Protein AF-A0AAE9ICU6-F1 (afdb_monomer)

pLDDT: mean 88.45, std 10.62, range [52.5, 98.38]

Sequence (222 aa):
MNLPEHGSEDVSSILAVKLEYEPVKTINGIHQVEPDANIYWLIDVEFSGFTLSDEDILQLLKGYIVYGHVHDLQMWTSVGRRPAGECHFDKICICMDIFDNVEMQVRLDEAKVADFMNTLPARFQEKGTVHVLPREDAARARAKAEKLKAFTDQEGEREHAVMLRLEADQGQSYCGADIWDVMLSLGMEWGDMDIFHAHHHGQGGYDELFSVHTGTEPGFFG

Organism: Paenibacillus polymyxa (NCBI:txid1406)

Secondary structure (DSSP, 8-state):
-PPPSS-SS--GGGS-----PPPPPEETTEE-----TTTEEEEEEEESS--EEHHHHHHHTTTSEEEEEETTTTEEEESS-SSS---EEEEEEEEEESEETTTTEE---HHHHHHHHHHHHHHTTTT--EEEEESS-HHHHHHHHHHHHHHHHHHHTT--------PPSTT----HHHHHHHHHHTT-EE-GGGSEEEEEEETTEEEEEEEE--SSTT-S--

Solvent-accessible surface area (backbone atoms only — not comparable to full-atom values): 13319 Å² total; per-residue (Å²): 132,87,77,78,94,61,29,91,50,89,50,31,74,80,66,62,72,82,78,87,64,81,80,68,55,65,58,86,74,39,54,55,39,74,80,62,69,80,66,28,43,46,34,35,38,40,43,66,88,52,66,43,42,46,66,59,48,50,66,74,44,64,94,56,54,42,31,27,32,28,57,92,74,76,43,36,19,63,53,80,74,66,98,54,70,95,54,46,23,37,31,37,35,40,50,38,61,21,49,35,85,85,80,67,37,68,55,65,52,67,69,60,52,52,51,47,60,72,53,47,52,69,78,35,60,93,81,43,57,61,50,77,45,61,81,60,55,68,69,57,44,48,51,41,20,52,50,52,38,53,48,49,59,56,44,65,78,57,70,67,79,83,78,83,82,89,76,62,60,94,95,56,75,80,58,68,69,59,51,53,32,51,43,34,13,42,57,32,44,78,49,78,86,46,24,35,34,36,61,41,92,58,93,88,54,86,45,77,74,52,75,52,64,48,93,52,89,95,29,50,69,131

Nearest PDB structures (foldseek):
  8i8b-assembly1_C  TM=3.805E-01  e=5.992E+00  Autographa californica multiple nucleopolyhedrovirus
  5v26-assembly1_A  TM=2.354E-01  e=9.711E+00  Cupriavidus metallidurans CH34

Mean predicted aligned error: 9.59 Å

InterPro domains:
  IPR007449 ZipA, C-terminal FtsZ-binding domain [PF04354] (162-221)
  IPR011919 Cell division protein ZipA [PTHR38685] (129-221)
  IPR036765 ZipA, C-terminal FtsZ-binding domain superfamily [G3DSA:3.30.1400.10] (157-222)
  IPR036765 ZipA, C-terminal FtsZ-binding domain superfamily [SSF64383] (159-221)

Foldseek 3Di:
DDFDPFFPAAPLVVLADDDDDDPFDADPQFTFDDDDVLFFFKKKKAFDPFWDKLVLCCVLPPPWFKWFQFPVPRGIGTRPPGDDDIGIGRMMITTHGQADPVVLAGPDDPVVVVVCQVCSQVSCVVPHGMDIDGPDDPVVSNVSSVVSSVVCVVCVVVPPPPDDDDDDPPPDDDDLSVVSSVLNSNVWDQDPPQWTFDWHPDDPDTDTPDTQWDPDPPTHRD

Structure (mmCIF, N/CA/C/O backbone):
data_AF-A0AAE9ICU6-F1
#
_entry.id   AF-A0AAE9ICU6-F1
#
loop_
_atom_site.group_PDB
_atom_site.id
_atom_site.type_symbol
_atom_site.label_atom_id
_atom_site.label_alt_id
_atom_site.label_comp_id
_atom_site.label_asym_id
_atom_site.label_entity_id
_atom_site.label_seq_id
_atom_site.pdbx_PDB_ins_code
_atom_site.Cartn_x
_atom_site.Cartn_y
_atom_site.Cartn_z
_atom_site.occupancy
_atom_site.B_iso_or_equiv
_atom_site.auth_seq_id
_atom_site.auth_comp_id
_atom_site.auth_asym_id
_atom_site.auth_atom_id
_atom_site.pdbx_PDB_model_num
ATOM 1 N N . MET A 1 1 ? -3.829 -5.849 45.786 1.00 56.31 1 MET A N 1
ATOM 2 C CA . MET A 1 1 ? -5.066 -6.554 45.393 1.00 56.31 1 MET A CA 1
ATOM 3 C C . MET A 1 1 ? -4.721 -7.259 44.093 1.00 56.31 1 MET A C 1
ATOM 5 O O . MET A 1 1 ? -4.065 -6.621 43.284 1.00 56.31 1 MET A O 1
ATOM 9 N N . ASN A 1 2 ? -5.008 -8.552 43.940 1.00 72.19 2 ASN A N 1
ATOM 10 C CA . ASN A 1 2 ? -4.705 -9.241 42.682 1.00 72.19 2 ASN A CA 1
ATOM 11 C C . ASN A 1 2 ? -5.844 -8.946 41.709 1.00 72.19 2 ASN A C 1
ATOM 13 O O . ASN A 1 2 ? -6.999 -9.198 42.055 1.00 72.19 2 ASN A O 1
ATOM 17 N N . LEU A 1 3 ? -5.519 -8.371 40.554 1.00 76.31 3 LEU A N 1
ATOM 18 C CA . LEU A 1 3 ? -6.481 -8.175 39.477 1.00 76.31 3 LEU A CA 1
ATOM 19 C C . LEU A 1 3 ? -6.785 -9.529 38.816 1.00 76.31 3 LEU A C 1
ATOM 21 O O . LEU A 1 3 ? -5.905 -10.396 38.794 1.00 76.31 3 LEU A O 1
ATOM 25 N N . PRO A 1 4 ? -8.018 -9.745 38.334 1.00 79.00 4 PRO A N 1
ATOM 26 C CA . PRO A 1 4 ? -8.358 -10.976 37.642 1.00 79.00 4 PRO 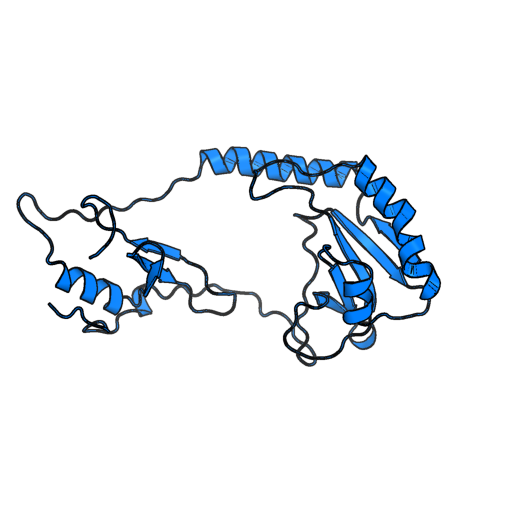A CA 1
ATOM 27 C C . PRO A 1 4 ? -7.632 -11.052 36.290 1.00 79.00 4 PRO A C 1
ATOM 29 O O . PRO A 1 4 ? -7.521 -10.059 35.575 1.00 79.00 4 PRO A O 1
ATOM 32 N N . GLU A 1 5 ? -7.129 -12.241 35.949 1.00 81.88 5 GLU A N 1
ATOM 33 C CA . GLU A 1 5 ? -6.487 -12.520 34.649 1.00 81.88 5 GLU A CA 1
ATOM 34 C C . GLU A 1 5 ? -7.515 -12.881 33.563 1.00 81.88 5 GLU A C 1
ATOM 36 O O . GLU A 1 5 ? -7.224 -12.804 32.372 1.00 81.88 5 GLU A O 1
ATOM 41 N N . HIS A 1 6 ? -8.731 -13.254 33.972 1.00 86.62 6 HIS A N 1
ATOM 42 C CA . HIS A 1 6 ? -9.851 -13.604 33.103 1.00 86.62 6 HIS A CA 1
ATOM 43 C C . HIS A 1 6 ? -11.148 -13.035 33.676 1.00 86.62 6 HIS A C 1
ATOM 45 O O . HIS A 1 6 ? -11.276 -12.922 34.896 1.00 86.62 6 HIS A O 1
ATOM 51 N N . GLY A 1 7 ? -12.101 -12.717 32.800 1.00 86.31 7 GLY A N 1
ATOM 52 C CA . GLY A 1 7 ? -13.447 -12.335 33.212 1.00 86.31 7 GLY A CA 1
ATOM 53 C C . GLY A 1 7 ? -14.160 -13.479 33.929 1.00 86.31 7 GLY A C 1
ATOM 54 O O . GLY A 1 7 ? -13.925 -14.658 33.645 1.00 86.31 7 GLY A O 1
ATOM 55 N N . SER A 1 8 ? -15.026 -13.134 34.873 1.00 91.81 8 SER A N 1
ATOM 56 C CA . SER A 1 8 ? -15.841 -14.090 35.620 1.00 91.81 8 SER A CA 1
ATOM 57 C C . SER A 1 8 ? -16.865 -14.818 34.740 1.00 91.81 8 SER A C 1
ATOM 59 O O . SER A 1 8 ? -17.261 -15.941 35.067 1.00 91.81 8 SER A O 1
ATOM 61 N N . GLU A 1 9 ? -17.239 -14.224 33.603 1.00 91.25 9 GLU A N 1
ATOM 62 C CA . GLU A 1 9 ? -18.129 -14.787 32.587 1.00 91.25 9 GLU A CA 1
ATOM 63 C C . GLU A 1 9 ? -17.549 -14.564 31.179 1.00 91.25 9 GLU A C 1
ATOM 65 O O . GLU A 1 9 ? -16.840 -13.595 30.940 1.00 91.25 9 GLU A O 1
ATOM 70 N N . ASP A 1 10 ? -17.862 -15.440 30.219 1.00 88.31 10 ASP A N 1
ATOM 71 C CA . ASP A 1 10 ? -17.529 -15.204 28.807 1.00 88.31 10 ASP A CA 1
ATOM 72 C C . ASP A 1 10 ? -18.763 -14.685 28.063 1.00 88.31 10 ASP A C 1
ATOM 74 O O . ASP A 1 10 ? -19.677 -15.440 27.716 1.00 88.31 10 ASP A O 1
ATOM 78 N N . VAL A 1 11 ? -18.783 -13.373 27.828 1.00 91.12 11 VAL A N 1
ATOM 79 C CA . VAL A 1 11 ? -19.794 -12.673 27.024 1.00 91.12 11 VAL A CA 1
ATOM 80 C C . VAL A 1 11 ? -19.168 -11.961 25.822 1.00 91.12 11 VAL A C 1
ATOM 82 O O . VAL A 1 11 ? -19.794 -11.092 25.211 1.00 91.12 11 VAL A O 1
ATOM 85 N N . SER A 1 12 ? -17.967 -12.382 25.418 1.00 85.50 12 SER A N 1
ATOM 86 C CA . SER A 1 12 ? -17.198 -11.804 24.306 1.00 85.50 12 SER A CA 1
ATOM 87 C C . SER A 1 12 ? -17.964 -11.759 22.978 1.00 85.50 12 SER A C 1
ATOM 89 O O . SER A 1 12 ? -17.782 -10.860 22.158 1.00 85.50 12 SER A O 1
ATOM 91 N N . SER A 1 13 ? -18.918 -12.676 22.794 1.00 86.12 13 SER A N 1
ATOM 92 C CA . SER A 1 13 ? -19.817 -12.704 21.635 1.00 86.12 13 SER A CA 1
ATOM 93 C C . SER A 1 13 ? -20.620 -11.412 21.407 1.00 86.12 13 SER A C 1
ATOM 95 O O . SER A 1 13 ? -21.041 -11.168 20.278 1.00 86.12 13 SER A O 1
ATOM 97 N N . ILE A 1 14 ? -20.816 -10.571 22.433 1.00 86.69 14 ILE A N 1
ATOM 98 C CA . ILE A 1 14 ? -21.496 -9.269 22.311 1.00 86.69 14 ILE A CA 1
ATOM 99 C C . ILE A 1 14 ? -20.692 -8.307 21.427 1.00 86.69 14 ILE A C 1
ATOM 101 O O . ILE A 1 14 ? -21.281 -7.564 20.642 1.00 86.69 14 ILE A O 1
ATOM 105 N N . LEU A 1 15 ? -19.361 -8.336 21.536 1.00 82.81 15 LEU A N 1
ATOM 106 C CA . LEU A 1 15 ? -18.450 -7.498 20.751 1.00 82.81 15 LEU A CA 1
ATOM 107 C C . LEU A 1 15 ? -17.963 -8.187 19.470 1.00 82.81 15 LE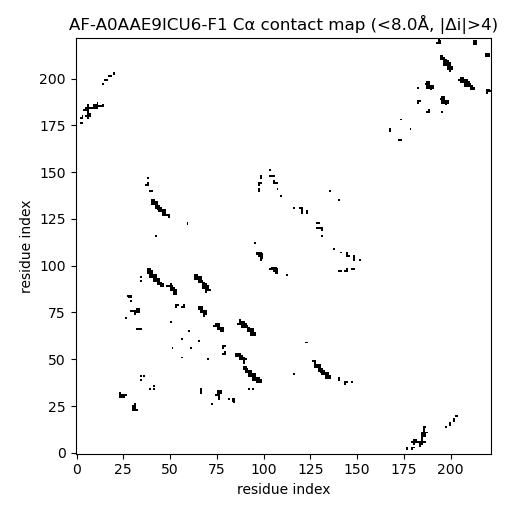U A C 1
ATOM 109 O O . LEU A 1 15 ? -17.179 -7.610 18.719 1.00 82.81 15 LEU A O 1
ATOM 113 N N . ALA A 1 16 ? -18.432 -9.404 19.184 1.00 76.12 16 ALA A N 1
ATOM 114 C CA . ALA A 1 16 ? -18.019 -10.145 18.003 1.00 76.12 16 ALA A CA 1
ATOM 115 C C . ALA A 1 16 ? -18.556 -9.489 16.722 1.00 76.12 16 ALA A C 1
ATOM 117 O O . ALA A 1 16 ? -19.664 -9.767 16.255 1.00 76.12 16 ALA A O 1
ATOM 118 N N . VAL A 1 17 ? -17.734 -8.641 16.111 1.00 71.25 17 VAL A N 1
ATOM 119 C CA . VAL A 1 17 ? -18.002 -8.075 14.791 1.00 71.25 17 VAL A CA 1
ATOM 120 C C . VAL A 1 17 ? -17.550 -9.073 13.732 1.00 71.25 17 VAL A C 1
ATOM 122 O O . VAL A 1 17 ? -16.360 -9.330 13.561 1.00 71.25 17 VAL A O 1
ATOM 125 N N . LYS A 1 18 ? -18.503 -9.623 12.976 1.00 67.62 18 LYS A N 1
ATOM 126 C CA . LYS A 1 18 ? -18.183 -10.342 11.741 1.00 67.62 18 LYS A CA 1
ATOM 127 C C . LYS A 1 18 ? -17.993 -9.323 10.633 1.00 67.62 18 LYS A C 1
ATOM 129 O O . LYS A 1 18 ? -18.965 -8.755 10.144 1.00 67.62 18 LYS A O 1
ATOM 134 N N . LEU A 1 19 ? -16.745 -9.110 10.246 1.00 65.00 19 LEU A N 1
ATOM 135 C CA . LEU A 1 19 ? -16.442 -8.408 9.012 1.00 65.00 19 LEU A CA 1
ATOM 136 C C . LEU A 1 19 ? -16.547 -9.426 7.876 1.00 65.00 19 LEU A C 1
ATOM 138 O O . LEU A 1 19 ? -15.942 -10.500 7.915 1.00 65.00 19 LEU A O 1
ATOM 142 N N . GLU A 1 20 ? -17.397 -9.121 6.901 1.00 63.22 20 GLU A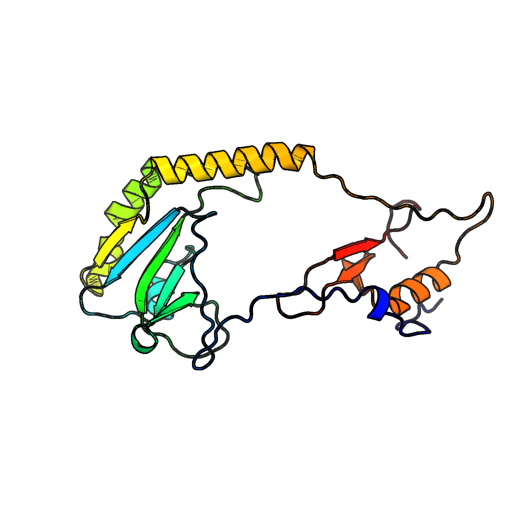 N 1
ATOM 143 C CA . GLU A 1 20 ? -17.465 -9.890 5.667 1.00 63.22 20 GLU A CA 1
ATOM 144 C C . GLU A 1 20 ? -16.285 -9.470 4.797 1.00 63.22 20 GLU A C 1
ATOM 146 O O . GLU A 1 20 ? -16.264 -8.374 4.242 1.00 63.22 20 GLU A O 1
ATOM 151 N N . TYR A 1 21 ? -15.292 -10.344 4.695 1.00 64.12 21 TYR A N 1
ATOM 152 C CA . TYR A 1 21 ? -14.225 -10.189 3.721 1.00 64.12 21 TYR A CA 1
ATOM 153 C C . TYR A 1 21 ? -14.541 -11.047 2.509 1.00 64.12 21 TYR A C 1
ATOM 155 O O . TYR A 1 21 ? -14.935 -12.212 2.640 1.00 64.12 21 TYR A O 1
ATOM 163 N N . GLU A 1 22 ? -14.333 -10.491 1.318 1.00 68.81 22 GLU A N 1
ATOM 164 C CA . GLU A 1 22 ? -14.298 -11.328 0.131 1.00 68.81 22 GLU A CA 1
ATOM 165 C C . GLU A 1 22 ? -13.129 -12.312 0.273 1.00 68.81 22 GLU A C 1
ATOM 167 O O . GLU A 1 22 ? -11.999 -11.899 0.554 1.00 68.81 22 GLU A O 1
ATOM 172 N N . PRO A 1 23 ? -13.374 -13.625 0.129 1.00 69.88 23 PRO A N 1
ATOM 173 C CA . PRO A 1 23 ? -12.320 -14.609 0.279 1.00 69.88 23 PRO A CA 1
ATOM 174 C C . PRO A 1 23 ? -11.238 -14.354 -0.769 1.00 69.88 23 PRO A C 1
ATOM 176 O O . PRO A 1 23 ? -11.488 -14.415 -1.975 1.00 69.88 23 PRO A O 1
ATOM 179 N N . VAL A 1 24 ? -10.013 -14.104 -0.304 1.00 80.31 24 VAL A N 1
ATOM 180 C CA . VAL A 1 24 ? -8.871 -13.900 -1.193 1.00 80.31 24 VAL A CA 1
ATOM 181 C C . VAL A 1 24 ? -8.578 -15.206 -1.922 1.00 80.31 24 VAL A C 1
ATOM 183 O O . VAL A 1 24 ? -8.219 -16.228 -1.322 1.00 80.31 24 VAL A O 1
ATOM 186 N N . LYS A 1 25 ? -8.730 -15.183 -3.248 1.00 86.75 25 LYS A N 1
ATOM 187 C CA . LYS A 1 25 ? -8.447 -16.343 -4.090 1.00 86.75 25 LYS A CA 1
ATOM 188 C C . LYS A 1 25 ? -7.002 -16.786 -3.876 1.00 86.75 25 LYS A C 1
ATOM 190 O O . LYS A 1 25 ? -6.076 -15.995 -4.013 1.00 86.75 25 LYS A O 1
ATOM 195 N N . THR A 1 26 ? -6.819 -18.062 -3.549 1.00 87.62 26 THR A N 1
ATOM 196 C CA . THR A 1 26 ? -5.508 -18.631 -3.225 1.00 87.62 26 THR A CA 1
ATOM 197 C C . THR A 1 26 ? -5.225 -19.830 -4.120 1.00 87.62 26 THR A C 1
ATOM 199 O O . THR A 1 26 ? -6.041 -20.747 -4.199 1.00 87.62 26 THR A O 1
ATOM 202 N N . ILE A 1 27 ? -4.075 -19.835 -4.797 1.00 87.38 27 ILE A N 1
ATOM 203 C CA . ILE A 1 27 ? -3.618 -20.941 -5.651 1.00 87.38 27 ILE A CA 1
ATOM 204 C C . ILE A 1 27 ? -2.228 -21.355 -5.175 1.00 87.38 27 ILE A C 1
ATOM 206 O O . ILE A 1 27 ? -1.336 -20.522 -5.090 1.00 87.38 27 ILE A O 1
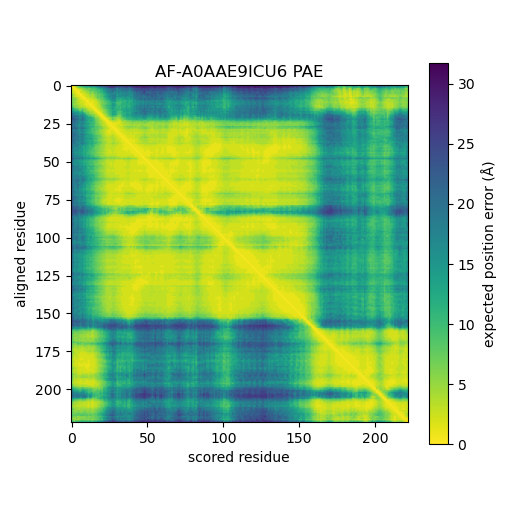ATOM 210 N N . ASN A 1 28 ? -2.034 -22.634 -4.840 1.00 84.75 28 ASN A N 1
ATOM 211 C CA . ASN A 1 28 ? -0.753 -23.171 -4.351 1.00 84.75 28 ASN A CA 1
ATOM 212 C C . ASN A 1 28 ? -0.148 -22.381 -3.167 1.00 84.75 28 ASN A C 1
ATOM 214 O O . ASN A 1 28 ? 1.065 -22.226 -3.069 1.00 84.75 28 ASN A O 1
ATOM 218 N N . GLY A 1 29 ? -0.996 -21.861 -2.272 1.00 83.69 29 GLY A N 1
ATOM 219 C CA . GLY A 1 29 ? -0.564 -21.037 -1.135 1.00 83.69 29 GLY A CA 1
ATOM 220 C C . GLY A 1 29 ? -0.201 -19.587 -1.486 1.00 83.69 29 GLY A C 1
ATOM 221 O O . GLY A 1 29 ? 0.247 -18.852 -0.613 1.00 83.69 29 GLY A O 1
ATOM 222 N N . ILE A 1 30 ? -0.409 -19.162 -2.737 1.00 87.06 30 ILE A N 1
ATOM 223 C CA . ILE A 1 30 ? -0.214 -17.784 -3.198 1.00 87.06 30 ILE A CA 1
ATOM 224 C C . ILE A 1 30 ? -1.564 -17.073 -3.217 1.00 87.06 30 ILE A C 1
ATOM 226 O O . ILE A 1 30 ? -2.504 -17.528 -3.871 1.00 87.06 30 ILE A O 1
ATOM 230 N N . HIS A 1 31 ? -1.646 -15.952 -2.508 1.00 89.56 31 HIS A N 1
ATOM 231 C CA . HIS A 1 31 ? -2.832 -15.106 -2.451 1.00 89.56 31 HIS A CA 1
ATOM 232 C C . HIS A 1 31 ? -2.885 -14.168 -3.660 1.00 89.56 31 HIS A C 1
ATOM 234 O O . HIS A 1 31 ? -1.899 -13.508 -3.982 1.00 89.56 31 HIS A O 1
ATOM 240 N N . GLN A 1 32 ? -4.040 -14.098 -4.323 1.00 91.25 32 GLN A N 1
ATOM 241 C CA . GLN A 1 32 ? -4.267 -13.151 -5.406 1.00 91.25 32 GLN A CA 1
ATOM 242 C C . GLN A 1 32 ? -4.441 -11.754 -4.826 1.00 91.25 32 GLN A C 1
ATOM 244 O O . GLN A 1 32 ? -5.445 -11.481 -4.173 1.00 91.25 32 GLN A O 1
ATOM 249 N N . VAL A 1 33 ? -3.476 -10.875 -5.081 1.00 90.31 33 VAL A N 1
ATOM 250 C CA . VAL A 1 33 ? -3.522 -9.484 -4.626 1.00 90.31 33 VAL A CA 1
ATOM 251 C C . VAL A 1 33 ? -3.052 -8.581 -5.752 1.00 90.31 33 VAL A C 1
ATOM 253 O O . VAL A 1 33 ? -1.941 -8.731 -6.262 1.00 90.31 33 VAL A O 1
ATOM 256 N N . GLU A 1 34 ? -3.907 -7.637 -6.130 1.00 91.00 34 GLU A N 1
ATOM 257 C CA . GLU A 1 34 ? -3.582 -6.606 -7.108 1.00 91.00 34 GLU A CA 1
ATOM 258 C C . GLU A 1 34 ? -3.140 -5.312 -6.415 1.00 91.00 34 GLU A C 1
ATOM 260 O O . GLU A 1 34 ? -3.610 -5.008 -5.317 1.00 91.00 34 GLU A O 1
ATOM 265 N N . PRO A 1 35 ? -2.240 -4.535 -7.041 1.00 90.44 35 PRO A N 1
ATOM 266 C CA . PRO A 1 35 ? -1.889 -3.215 -6.538 1.00 90.44 35 PRO A CA 1
ATOM 267 C C . PRO A 1 35 ? -3.108 -2.284 -6.572 1.00 90.44 35 PRO A C 1
ATOM 269 O O . PRO A 1 35 ? -3.796 -2.191 -7.592 1.00 90.44 35 PRO A O 1
ATOM 272 N N . ASP A 1 36 ? -3.343 -1.546 -5.486 1.00 90.88 36 ASP A N 1
ATOM 273 C CA . ASP A 1 36 ? -4.463 -0.607 -5.407 1.00 90.88 36 ASP A CA 1
ATOM 274 C C . ASP A 1 36 ? -4.192 0.650 -6.246 1.00 90.88 36 ASP A C 1
ATOM 276 O O . ASP A 1 36 ? -3.429 1.550 -5.881 1.00 90.88 36 ASP A O 1
ATOM 280 N N . ALA A 1 37 ? -4.852 0.721 -7.399 1.00 92.56 37 ALA A N 1
ATOM 281 C CA . ALA A 1 37 ? -4.740 1.845 -8.312 1.00 92.56 37 ALA A CA 1
ATOM 282 C C . ALA A 1 37 ? -5.365 3.139 -7.769 1.00 92.56 37 ALA A C 1
ATOM 284 O O . ALA A 1 37 ? -5.164 4.185 -8.375 1.00 92.56 37 ALA A O 1
ATOM 285 N N . ASN A 1 38 ? -6.128 3.125 -6.675 1.00 90.31 38 ASN A N 1
ATOM 286 C CA . ASN A 1 38 ? -6.750 4.340 -6.141 1.00 90.31 38 ASN A CA 1
ATOM 287 C C . ASN A 1 38 ? -5.781 5.182 -5.308 1.00 90.31 38 ASN A C 1
ATOM 289 O O . ASN A 1 38 ? -5.912 6.405 -5.289 1.00 90.31 38 ASN A O 1
ATOM 293 N N . ILE A 1 39 ? -4.807 4.538 -4.662 1.00 90.81 39 ILE A N 1
ATOM 294 C CA . ILE A 1 39 ? -3.883 5.174 -3.709 1.00 90.81 39 ILE A CA 1
ATOM 295 C C . ILE A 1 39 ? -2.438 5.254 -4.208 1.00 90.81 39 ILE A C 1
ATOM 297 O O . ILE A 1 39 ? -1.613 5.920 -3.588 1.00 90.81 39 ILE A O 1
ATOM 301 N N . TYR A 1 40 ? -2.135 4.621 -5.343 1.00 95.06 40 TYR A N 1
ATOM 302 C CA . TYR A 1 40 ? -0.816 4.646 -5.968 1.00 95.06 40 TYR A CA 1
ATOM 303 C C . TYR A 1 40 ? -0.878 5.119 -7.421 1.00 95.06 40 TYR A C 1
ATOM 305 O O . TYR A 1 40 ? -1.866 4.911 -8.136 1.00 95.06 40 TYR A O 1
ATOM 313 N N . TRP A 1 41 ? 0.233 5.687 -7.895 1.00 96.94 41 TRP A N 1
ATOM 314 C CA . TRP A 1 41 ? 0.528 5.754 -9.321 1.00 96.94 41 TRP A CA 1
ATOM 315 C C . TRP A 1 41 ? 1.307 4.501 -9.712 1.00 96.94 41 TRP A C 1
ATOM 317 O O . TRP A 1 41 ? 2.425 4.261 -9.254 1.00 96.94 41 TRP A O 1
ATOM 327 N N . LEU A 1 42 ? 0.662 3.664 -10.518 1.00 97.69 42 LEU A N 1
ATOM 328 C CA . LEU A 1 42 ? 1.152 2.341 -10.871 1.00 97.69 42 LEU A CA 1
ATOM 329 C C . LEU A 1 42 ? 2.015 2.388 -12.131 1.00 97.69 42 LEU A C 1
ATOM 331 O O . LEU A 1 42 ? 1.564 2.842 -13.188 1.00 97.69 42 LEU A O 1
ATOM 335 N N . ILE A 1 43 ? 3.238 1.877 -12.011 1.00 98.19 43 ILE A N 1
ATOM 336 C CA . ILE A 1 43 ? 4.204 1.771 -13.104 1.00 98.19 43 ILE A CA 1
ATOM 337 C C . ILE A 1 43 ? 4.436 0.295 -13.392 1.00 98.19 43 ILE A C 1
ATOM 339 O O . ILE A 1 43 ? 5.076 -0.411 -12.611 1.00 98.19 43 ILE A O 1
ATOM 343 N N . ASP A 1 44 ? 3.923 -0.166 -14.524 1.00 98.12 44 ASP A N 1
ATOM 344 C CA . ASP A 1 44 ? 4.160 -1.515 -15.006 1.00 98.12 44 ASP A CA 1
ATOM 345 C C . ASP A 1 44 ? 5.565 -1.629 -15.612 1.00 98.12 44 ASP A C 1
ATOM 347 O O . ASP A 1 44 ? 6.036 -0.734 -16.319 1.00 98.12 44 ASP A O 1
ATOM 351 N N . VAL A 1 45 ? 6.219 -2.762 -15.364 1.00 98.31 45 VAL A N 1
ATOM 352 C CA . VAL A 1 45 ? 7.477 -3.149 -16.005 1.00 98.31 45 VAL A CA 1
ATOM 353 C C . VAL A 1 45 ? 7.304 -4.546 -16.581 1.00 98.31 45 VAL A C 1
ATOM 355 O O . VAL A 1 45 ? 7.158 -5.518 -15.841 1.00 98.31 45 VAL A O 1
ATOM 358 N N . GLU A 1 46 ? 7.297 -4.635 -17.904 1.00 97.88 46 GLU A N 1
ATOM 359 C CA . GLU A 1 46 ? 7.160 -5.889 -18.648 1.00 97.88 46 GLU A CA 1
ATOM 360 C C . GLU A 1 46 ? 8.538 -6.427 -19.022 1.00 97.88 46 GLU A C 1
ATOM 362 O O . GLU A 1 46 ? 9.383 -5.675 -19.520 1.00 97.88 46 GLU A O 1
ATOM 3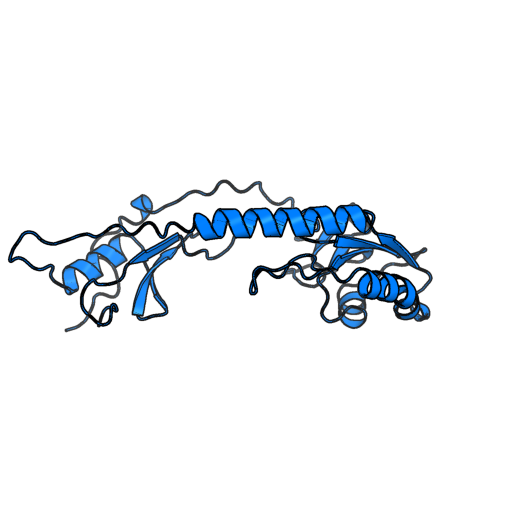67 N N . PHE A 1 47 ? 8.776 -7.716 -18.778 1.00 97.88 47 PHE A N 1
ATOM 368 C CA . PHE A 1 47 ? 10.059 -8.357 -19.046 1.00 97.88 47 PHE A CA 1
ATOM 369 C C . PHE A 1 47 ? 10.057 -9.030 -20.420 1.00 97.88 47 PHE A C 1
ATOM 371 O O . PHE A 1 47 ? 9.205 -9.864 -20.732 1.00 97.88 47 PHE A O 1
ATOM 378 N N . SER A 1 48 ? 11.040 -8.705 -21.258 1.00 96.50 48 SER A N 1
ATOM 379 C CA . SER A 1 48 ? 11.116 -9.246 -22.616 1.00 96.50 48 SER A CA 1
ATOM 380 C C . SER A 1 48 ? 11.796 -10.615 -22.631 1.00 96.50 48 SER A C 1
ATOM 382 O O . SER A 1 48 ? 12.999 -10.724 -22.864 1.00 96.50 48 SER A O 1
ATOM 384 N N . GLY A 1 49 ? 11.004 -11.668 -22.411 1.00 94.31 49 GLY A N 1
ATOM 385 C CA . GLY A 1 49 ? 11.433 -13.061 -22.584 1.00 94.31 49 GLY A CA 1
ATOM 386 C C . GLY A 1 49 ? 12.217 -13.650 -21.409 1.00 94.31 49 GLY A C 1
ATOM 387 O O . GLY A 1 49 ? 12.946 -14.622 -21.597 1.00 94.31 49 GLY A O 1
ATOM 388 N N . PHE A 1 50 ? 12.080 -13.077 -20.214 1.00 97.31 50 PHE A N 1
ATOM 389 C CA . PHE A 1 50 ? 12.649 -13.613 -18.979 1.00 97.31 50 PHE A CA 1
ATOM 390 C C . PHE A 1 50 ? 11.687 -13.417 -17.807 1.00 97.31 50 PHE A C 1
ATOM 392 O O . PHE A 1 50 ? 10.747 -12.629 -17.885 1.00 97.31 50 PHE A O 1
ATOM 399 N N . THR A 1 51 ? 11.953 -14.126 -16.714 1.00 98.12 51 THR A N 1
ATOM 400 C CA . THR A 1 51 ? 11.245 -13.970 -15.444 1.00 98.12 51 THR A CA 1
ATOM 401 C C . THR A 1 51 ? 12.224 -13.638 -14.330 1.00 98.12 51 THR A C 1
ATOM 403 O O . THR A 1 51 ? 13.394 -14.015 -14.412 1.00 98.12 51 THR A O 1
ATOM 406 N N . LEU A 1 52 ? 11.752 -12.988 -13.270 1.00 97.88 52 LEU A N 1
ATOM 407 C CA . LEU A 1 52 ? 12.543 -12.735 -12.063 1.00 97.88 52 LEU A CA 1
ATOM 408 C C . LEU A 1 52 ? 11.920 -13.403 -10.842 1.00 97.88 52 LEU A C 1
ATOM 410 O O . LEU A 1 52 ? 10.700 -13.549 -10.773 1.00 97.88 52 LEU A O 1
ATOM 414 N N . SER A 1 53 ? 12.766 -13.788 -9.891 1.00 96.56 53 SER A N 1
ATOM 415 C CA . SER A 1 53 ? 12.343 -14.276 -8.578 1.00 96.56 53 SER A CA 1
ATOM 416 C C . SER A 1 53 ? 11.981 -13.120 -7.635 1.00 96.56 53 SER A C 1
ATOM 418 O O . SER A 1 53 ? 12.284 -11.953 -7.907 1.00 96.56 53 SER A O 1
ATOM 420 N N . ASP A 1 54 ? 11.373 -13.445 -6.488 1.00 95.50 54 ASP A N 1
ATOM 421 C CA . ASP A 1 54 ? 11.174 -12.494 -5.388 1.00 95.50 54 ASP A CA 1
ATOM 422 C C . ASP A 1 54 ? 12.498 -11.797 -4.989 1.00 95.50 54 ASP A C 1
ATOM 424 O O . ASP A 1 54 ? 12.543 -10.573 -4.860 1.00 95.50 54 ASP A O 1
ATOM 428 N N . GLU A 1 55 ? 13.590 -12.556 -4.836 1.00 94.81 55 GLU A N 1
ATOM 429 C CA . GLU A 1 55 ? 14.894 -12.044 -4.385 1.00 94.81 55 GLU A CA 1
ATOM 430 C C . GLU A 1 55 ? 15.502 -11.045 -5.379 1.00 94.81 55 GLU A C 1
ATOM 432 O O . GLU A 1 55 ? 15.924 -9.955 -4.983 1.00 94.81 55 GLU A O 1
ATOM 437 N N . ASP A 1 56 ? 15.470 -11.375 -6.673 1.00 95.81 56 ASP A N 1
ATOM 438 C CA . ASP A 1 56 ? 15.963 -10.494 -7.734 1.00 95.81 56 ASP A CA 1
ATOM 439 C C . ASP A 1 56 ? 15.245 -9.138 -7.717 1.00 95.81 56 ASP A C 1
ATOM 441 O O . ASP A 1 56 ? 15.876 -8.080 -7.793 1.00 95.81 56 ASP A O 1
ATOM 445 N N . ILE A 1 57 ? 13.913 -9.156 -7.597 1.00 97.12 57 ILE A N 1
ATOM 446 C CA . ILE A 1 57 ? 13.099 -7.937 -7.602 1.00 97.12 57 ILE A CA 1
ATOM 447 C C . ILE A 1 57 ? 13.366 -7.107 -6.344 1.00 97.12 57 ILE A C 1
ATOM 449 O O . ILE A 1 57 ? 13.558 -5.893 -6.446 1.00 97.12 57 ILE A O 1
ATOM 453 N N . LEU A 1 58 ? 13.419 -7.737 -5.167 1.00 94.81 58 LEU A N 1
ATOM 454 C CA . LEU A 1 58 ? 13.694 -7.044 -3.905 1.00 94.81 58 LEU A CA 1
ATOM 455 C C . LEU A 1 58 ? 15.089 -6.411 -3.880 1.00 94.81 58 LEU A C 1
ATOM 457 O O . LEU A 1 58 ? 15.263 -5.336 -3.300 1.00 94.81 58 LEU A O 1
ATOM 461 N N . GLN A 1 59 ? 16.078 -7.039 -4.520 1.00 95.19 59 GLN A N 1
ATOM 462 C CA . GLN A 1 59 ? 17.415 -6.472 -4.659 1.00 95.19 59 GLN A CA 1
ATOM 463 C C . GLN A 1 59 ? 17.417 -5.249 -5.590 1.00 95.19 59 GLN A C 1
ATOM 465 O O . GLN A 1 59 ? 17.992 -4.214 -5.245 1.00 95.19 59 GLN A O 1
ATOM 470 N N . LEU A 1 60 ? 16.758 -5.341 -6.750 1.00 95.94 60 LEU A N 1
ATOM 471 C CA . LEU A 1 60 ? 16.717 -4.275 -7.761 1.00 95.94 60 LEU A CA 1
ATOM 472 C C . LEU A 1 60 ? 15.878 -3.059 -7.335 1.00 95.94 60 LEU A C 1
ATOM 474 O O . LEU A 1 60 ? 16.197 -1.912 -7.674 1.00 95.94 60 LEU A O 1
ATOM 478 N N . LEU A 1 61 ? 14.793 -3.310 -6.603 1.00 96.06 61 LEU A N 1
ATOM 479 C CA . LEU A 1 61 ? 13.763 -2.331 -6.250 1.00 96.06 61 LEU A CA 1
ATOM 480 C C . LEU A 1 61 ? 13.616 -2.173 -4.737 1.00 96.06 61 LEU A C 1
ATOM 482 O O . LEU A 1 61 ? 12.531 -1.897 -4.222 1.00 96.06 61 LEU A O 1
ATOM 486 N N . LYS A 1 62 ? 14.730 -2.306 -4.014 1.00 93.56 62 LYS A N 1
ATOM 487 C CA . LYS A 1 62 ? 14.771 -2.095 -2.569 1.00 93.56 62 LYS A CA 1
ATOM 488 C C . LYS A 1 62 ? 14.145 -0.748 -2.193 1.00 93.56 62 LYS A C 1
ATOM 490 O O . LYS A 1 62 ? 14.533 0.296 -2.717 1.00 93.56 62 LYS A O 1
ATOM 495 N N . GLY A 1 63 ? 13.209 -0.788 -1.246 1.00 91.38 63 GLY A N 1
ATOM 496 C CA . GLY A 1 63 ? 12.500 0.392 -0.742 1.00 91.38 63 GLY A CA 1
ATOM 497 C C . GLY A 1 63 ? 11.212 0.737 -1.491 1.00 91.38 63 GLY A C 1
ATOM 498 O O . GLY A 1 63 ? 10.509 1.637 -1.051 1.00 91.38 63 GLY A O 1
ATOM 499 N N . TYR A 1 64 ? 10.875 0.018 -2.564 1.00 94.25 64 TYR A N 1
ATOM 500 C CA . TYR A 1 64 ? 9.608 0.183 -3.272 1.00 94.25 64 TYR A CA 1
ATOM 501 C C . TYR A 1 64 ? 8.619 -0.920 -2.898 1.00 94.25 64 TYR A C 1
ATOM 503 O O . TYR A 1 64 ? 9.000 -2.055 -2.600 1.00 94.25 64 TYR A O 1
ATOM 511 N N . ILE A 1 65 ? 7.330 -0.589 -2.941 1.00 94.88 65 ILE A N 1
ATOM 512 C CA . ILE A 1 65 ? 6.257 -1.581 -2.898 1.00 94.88 65 ILE A CA 1
ATOM 513 C C . ILE A 1 65 ? 6.069 -2.107 -4.321 1.00 94.88 65 ILE A C 1
ATOM 515 O O . ILE A 1 65 ? 5.839 -1.335 -5.256 1.00 94.88 65 ILE A O 1
ATOM 519 N N . VAL A 1 66 ? 6.192 -3.424 -4.484 1.00 97.00 66 VAL A N 1
ATOM 520 C CA . VAL A 1 66 ? 6.137 -4.084 -5.789 1.00 97.00 66 VAL A CA 1
ATOM 521 C C . VAL A 1 66 ? 5.172 -5.261 -5.735 1.00 97.00 66 VAL A C 1
ATOM 523 O O . VAL A 1 66 ? 5.211 -6.082 -4.815 1.00 97.00 66 VAL A O 1
ATOM 526 N N . TYR A 1 67 ? 4.323 -5.337 -6.751 1.00 97.38 67 TYR A N 1
ATOM 527 C CA . TYR A 1 67 ? 3.487 -6.493 -7.049 1.00 97.38 67 TYR A CA 1
ATOM 528 C C . TYR A 1 67 ? 4.013 -7.166 -8.310 1.00 97.38 67 TYR A C 1
ATOM 530 O O . TYR A 1 67 ? 4.558 -6.501 -9.190 1.00 97.38 67 TYR A O 1
ATOM 538 N N . GLY A 1 68 ? 3.860 -8.479 -8.396 1.00 97.19 68 GLY A N 1
ATOM 539 C CA . GLY A 1 68 ? 4.340 -9.273 -9.516 1.00 97.19 68 GLY A CA 1
ATOM 540 C C . GLY A 1 68 ? 3.225 -10.122 -10.104 1.00 97.19 68 GLY A C 1
ATOM 541 O O . GLY A 1 68 ? 2.404 -10.675 -9.371 1.00 97.19 68 GLY A O 1
ATOM 542 N N . HIS A 1 69 ? 3.204 -10.221 -11.427 1.00 97.25 69 HIS A N 1
ATOM 543 C CA . HIS A 1 69 ? 2.362 -11.151 -12.158 1.00 97.25 69 HIS A CA 1
ATOM 544 C C . HIS A 1 69 ? 3.094 -12.490 -12.272 1.00 97.25 69 HIS A C 1
ATOM 546 O O . HIS A 1 69 ? 4.174 -12.567 -12.855 1.00 97.25 69 HIS A O 1
ATOM 552 N N . VAL A 1 70 ? 2.548 -13.530 -11.647 1.00 95.75 70 VAL A N 1
ATOM 553 C CA . VAL A 1 70 ? 3.153 -14.863 -11.590 1.00 95.75 70 VAL A CA 1
ATOM 554 C C . VAL A 1 70 ? 2.960 -15.559 -12.932 1.00 95.75 70 VAL A C 1
ATOM 556 O O . VAL A 1 70 ? 1.824 -15.831 -13.324 1.00 95.75 70 VAL A O 1
ATOM 559 N N . HIS A 1 71 ? 4.065 -15.894 -13.599 1.00 95.69 71 HIS A N 1
ATOM 560 C CA . HIS A 1 71 ? 4.060 -16.416 -14.965 1.00 95.69 71 HIS A CA 1
ATOM 561 C C . HIS A 1 71 ? 3.199 -17.680 -15.120 1.00 95.69 71 HIS A C 1
ATOM 563 O O . HIS A 1 71 ? 2.306 -17.730 -15.961 1.00 95.69 71 HIS A O 1
ATOM 569 N N . ASP A 1 72 ? 3.390 -18.681 -14.262 1.00 93.19 72 ASP A N 1
ATOM 570 C CA . ASP A 1 72 ? 2.699 -19.970 -14.417 1.00 93.19 72 ASP A CA 1
ATOM 571 C C . ASP A 1 72 ? 1.232 -19.934 -13.964 1.00 93.19 72 ASP A C 1
ATOM 573 O O . ASP A 1 72 ? 0.414 -20.740 -14.409 1.00 93.19 72 ASP A O 1
ATOM 577 N N . LEU A 1 73 ? 0.887 -19.008 -13.065 1.00 92.94 73 LEU A N 1
ATOM 578 C CA . LEU A 1 73 ? -0.439 -18.938 -12.442 1.00 92.94 73 LEU A CA 1
ATOM 579 C C . LEU A 1 73 ? -1.344 -17.860 -13.046 1.00 92.94 73 LEU A C 1
ATOM 581 O O . LEU A 1 73 ? -2.543 -17.866 -12.770 1.00 92.94 73 LEU A O 1
ATOM 585 N N . GLN A 1 74 ? -0.787 -16.961 -13.865 1.00 93.88 74 GLN A N 1
ATOM 586 C CA . GLN A 1 74 ? -1.508 -15.871 -14.530 1.00 93.88 74 GLN A CA 1
ATOM 587 C C . GLN A 1 74 ? -2.315 -15.021 -13.534 1.00 93.88 74 GLN A C 1
ATOM 589 O O . GLN A 1 74 ? -3.515 -14.783 -13.694 1.00 93.88 74 GLN A O 1
ATOM 594 N N . MET A 1 75 ? -1.660 -14.625 -12.441 1.00 93.50 75 MET A N 1
ATOM 595 C CA . MET A 1 75 ? -2.269 -13.863 -11.352 1.00 93.50 75 MET A CA 1
ATOM 596 C C . MET A 1 75 ? -1.270 -12.899 -10.718 1.00 93.50 75 MET A C 1
ATOM 598 O O . MET A 1 75 ? -0.070 -13.164 -10.699 1.00 93.50 75 MET A O 1
ATOM 602 N N . TRP A 1 76 ? -1.773 -11.805 -10.149 1.00 95.12 76 TRP A N 1
ATOM 603 C CA . TRP A 1 76 ? -0.967 -10.864 -9.372 1.00 95.12 76 TRP A CA 1
ATOM 604 C C . TRP A 1 76 ? -0.850 -11.285 -7.905 1.00 95.12 76 TRP A C 1
ATOM 606 O O . TRP A 1 76 ? -1.790 -11.828 -7.324 1.00 95.12 76 TRP A O 1
ATOM 616 N N . THR A 1 77 ? 0.306 -11.010 -7.307 1.00 94.44 77 THR A N 1
ATOM 617 C CA . THR A 1 77 ? 0.571 -11.161 -5.869 1.00 94.44 77 THR A CA 1
ATOM 618 C C . THR A 1 77 ? 1.589 -10.118 -5.406 1.00 94.44 77 THR A C 1
ATOM 620 O O . THR A 1 77 ? 2.292 -9.506 -6.216 1.00 94.44 77 THR A O 1
ATOM 623 N N . SER A 1 78 ? 1.703 -9.925 -4.091 1.00 94.00 78 SER A N 1
ATOM 624 C CA . SER A 1 78 ? 2.796 -9.157 -3.493 1.00 94.00 78 SER A CA 1
ATOM 625 C C . SER A 1 78 ? 4.148 -9.845 -3.730 1.00 94.00 78 SER A C 1
ATOM 627 O O . SER A 1 78 ? 4.258 -11.071 -3.630 1.00 94.00 78 SER A O 1
ATOM 629 N N . VAL A 1 79 ? 5.187 -9.056 -4.017 1.00 95.00 79 VAL A N 1
ATOM 630 C CA . VAL A 1 79 ? 6.571 -9.549 -4.086 1.00 95.00 79 VAL A CA 1
ATOM 631 C C . VAL A 1 79 ? 7.170 -9.548 -2.680 1.00 95.00 79 VAL A C 1
ATOM 633 O O . VAL A 1 79 ? 7.151 -8.528 -1.988 1.00 95.00 79 VAL A O 1
ATOM 636 N N . GLY A 1 80 ? 7.689 -10.691 -2.230 1.00 86.69 80 GLY A N 1
ATOM 637 C CA . GLY A 1 80 ? 8.430 -10.816 -0.969 1.00 86.69 80 GLY A CA 1
ATOM 638 C C . GLY A 1 80 ? 7.628 -10.693 0.334 1.00 86.69 80 GLY A C 1
ATOM 639 O O . GLY A 1 80 ? 8.204 -10.822 1.410 1.00 86.69 80 GLY A O 1
ATOM 640 N N . ARG A 1 81 ? 6.313 -10.445 0.279 1.00 80.12 81 ARG A N 1
ATOM 641 C CA . ARG A 1 81 ? 5.437 -10.260 1.457 1.00 80.12 81 ARG A CA 1
ATOM 642 C C . ARG A 1 81 ? 4.409 -11.375 1.573 1.00 80.12 81 ARG A C 1
ATOM 644 O O . ARG A 1 81 ? 3.203 -11.136 1.596 1.00 80.12 81 ARG A O 1
ATOM 651 N N . ARG A 1 82 ? 4.898 -12.606 1.557 1.00 79.94 82 ARG A N 1
ATOM 652 C CA . ARG A 1 82 ? 4.079 -13.806 1.420 1.00 79.94 82 ARG A CA 1
ATOM 653 C C . ARG A 1 82 ? 4.659 -14.938 2.267 1.00 79.94 82 ARG A C 1
ATOM 655 O O . ARG A 1 82 ? 5.880 -15.061 2.330 1.00 79.94 82 ARG A O 1
ATOM 662 N N . PRO A 1 83 ? 3.809 -15.751 2.917 1.00 66.06 83 PRO A N 1
ATOM 663 C CA . PRO A 1 83 ? 4.265 -16.736 3.895 1.00 66.06 83 PRO A CA 1
ATOM 664 C C . PRO A 1 83 ? 4.991 -17.936 3.265 1.00 66.06 83 PRO A C 1
ATOM 666 O O . PRO A 1 83 ? 5.865 -18.511 3.908 1.00 66.06 83 PRO A O 1
ATOM 669 N N . ALA A 1 84 ? 4.658 -18.328 2.028 1.00 73.06 84 ALA A N 1
ATOM 670 C CA . ALA A 1 84 ? 5.293 -19.459 1.343 1.00 73.06 84 ALA A CA 1
ATOM 671 C C . ALA A 1 84 ? 5.079 -19.441 -0.181 1.00 73.06 84 ALA A C 1
ATOM 673 O O . ALA A 1 84 ? 4.049 -18.938 -0.631 1.00 73.06 84 ALA A O 1
ATOM 674 N N . GLY A 1 85 ? 6.007 -20.072 -0.930 1.00 77.25 85 GLY A N 1
ATOM 675 C CA . GLY A 1 85 ? 5.795 -20.674 -2.265 1.00 77.25 85 GLY A CA 1
ATOM 676 C C . GLY A 1 85 ? 6.470 -20.033 -3.493 1.00 77.25 85 GLY A C 1
ATOM 677 O O . GLY A 1 85 ? 5.757 -19.552 -4.342 1.00 77.25 85 GLY A O 1
ATOM 678 N N . GLU A 1 86 ? 7.788 -19.982 -3.639 1.00 86.31 86 GLU A N 1
ATOM 679 C CA . GLU A 1 86 ? 8.527 -19.503 -4.842 1.00 86.31 86 GLU A CA 1
ATOM 680 C C . GLU A 1 86 ? 7.728 -19.039 -6.097 1.00 86.31 86 GLU A C 1
ATOM 682 O O . GLU A 1 86 ? 7.073 -19.829 -6.776 1.00 86.31 86 GLU A O 1
ATOM 687 N N . CYS A 1 87 ? 7.822 -17.744 -6.423 1.00 93.50 87 CYS A N 1
ATOM 688 C CA . CYS A 1 87 ? 7.201 -17.163 -7.613 1.00 93.50 87 CYS A CA 1
ATOM 689 C C . CYS A 1 87 ? 8.256 -16.712 -8.626 1.00 93.50 87 CYS A C 1
ATOM 691 O O . CYS A 1 87 ? 9.279 -16.136 -8.257 1.00 93.50 87 CYS A O 1
ATOM 693 N N . HIS A 1 88 ? 7.940 -16.901 -9.907 1.00 96.50 88 HIS A N 1
ATOM 694 C CA . HIS A 1 88 ? 8.650 -16.296 -11.027 1.00 96.50 88 HIS A CA 1
ATOM 695 C C . HIS A 1 88 ? 7.704 -15.346 -11.755 1.00 96.50 88 HIS A C 1
ATOM 697 O O . HIS A 1 88 ? 6.590 -15.725 -12.128 1.00 96.50 88 HIS A O 1
ATOM 703 N N . PHE A 1 89 ? 8.142 -14.105 -11.928 1.00 97.62 89 PHE A N 1
ATOM 704 C CA . PHE A 1 89 ? 7.313 -13.026 -12.448 1.00 97.62 89 PHE A CA 1
ATOM 705 C C . PHE A 1 89 ? 7.741 -12.645 -13.859 1.00 97.62 89 PHE A C 1
ATOM 707 O O . PHE A 1 89 ? 8.927 -12.418 -14.080 1.00 97.62 89 PHE A O 1
ATOM 714 N N . ASP A 1 90 ? 6.795 -12.553 -14.791 1.00 97.69 90 ASP A N 1
ATOM 715 C CA . ASP A 1 90 ? 7.018 -12.074 -16.169 1.00 97.69 90 ASP A CA 1
ATOM 716 C C . ASP A 1 90 ? 6.714 -10.572 -16.333 1.00 97.69 90 ASP A C 1
ATOM 718 O O . ASP A 1 90 ? 7.141 -9.926 -17.295 1.00 97.69 90 ASP A O 1
ATOM 722 N N . LYS A 1 91 ? 6.011 -9.996 -15.357 1.00 97.31 91 LYS A N 1
ATOM 723 C CA . LYS A 1 91 ? 5.714 -8.573 -15.250 1.00 97.31 91 LYS A CA 1
ATOM 724 C C . LYS A 1 91 ? 5.666 -8.166 -13.783 1.00 97.31 91 LYS A C 1
ATOM 726 O O . LYS A 1 91 ? 5.233 -8.934 -12.925 1.00 97.31 91 LYS A O 1
ATOM 731 N N . ILE A 1 92 ? 6.062 -6.933 -13.494 1.00 98.19 92 ILE A N 1
ATOM 732 C CA . ILE A 1 92 ? 5.884 -6.319 -12.175 1.00 98.19 92 ILE A CA 1
ATOM 733 C C . ILE A 1 92 ? 5.137 -4.993 -12.284 1.00 98.19 92 ILE A C 1
ATOM 735 O O . ILE A 1 92 ? 5.043 -4.394 -13.354 1.00 98.19 92 ILE A O 1
ATOM 739 N N . CYS A 1 93 ? 4.628 -4.528 -11.152 1.00 98.31 93 CYS A N 1
ATOM 740 C CA . CYS A 1 93 ? 4.017 -3.225 -10.979 1.00 98.31 93 CYS A CA 1
ATOM 741 C C . CYS A 1 93 ? 4.631 -2.551 -9.752 1.00 98.31 93 CYS A C 1
ATOM 743 O O . CYS A 1 93 ? 4.524 -3.056 -8.631 1.00 98.31 93 CYS A O 1
ATOM 745 N N . ILE A 1 94 ? 5.272 -1.408 -9.971 1.00 98.06 94 ILE A N 1
ATOM 746 C CA . ILE A 1 94 ? 5.867 -0.570 -8.932 1.00 98.06 94 ILE A CA 1
ATOM 747 C C . ILE A 1 94 ? 4.815 0.441 -8.480 1.00 98.06 94 ILE A C 1
ATOM 749 O O . ILE A 1 94 ? 4.201 1.117 -9.308 1.00 98.06 94 ILE A O 1
ATOM 753 N N . CYS A 1 95 ? 4.604 0.534 -7.171 1.00 96.56 95 CYS A N 1
ATOM 754 C CA . CYS A 1 95 ? 3.652 1.462 -6.574 1.00 96.56 95 CYS A CA 1
ATOM 755 C C . CYS A 1 95 ? 4.381 2.745 -6.169 1.00 96.56 95 CYS A C 1
ATOM 757 O O . CYS A 1 95 ? 5.253 2.709 -5.299 1.00 96.56 95 CYS A O 1
ATOM 759 N N . MET A 1 96 ? 4.037 3.866 -6.803 1.00 95.62 96 MET A N 1
ATOM 760 C CA . MET A 1 96 ? 4.527 5.186 -6.411 1.00 95.62 96 MET A CA 1
ATOM 761 C C . MET A 1 96 ? 3.486 5.880 -5.540 1.00 95.62 96 MET A C 1
ATOM 763 O O . MET A 1 96 ? 2.335 6.039 -5.957 1.00 95.62 96 MET A O 1
ATOM 767 N N . ASP A 1 97 ? 3.898 6.319 -4.353 1.00 93.00 97 ASP A N 1
ATOM 768 C CA . ASP A 1 97 ? 3.038 7.084 -3.454 1.00 93.00 97 ASP A CA 1
ATOM 769 C C . ASP A 1 97 ? 2.620 8.401 -4.117 1.00 93.00 97 ASP A C 1
ATOM 771 O O . ASP A 1 97 ? 3.457 9.212 -4.522 1.00 93.00 97 ASP A O 1
ATOM 775 N N . ILE A 1 98 ? 1.312 8.626 -4.212 1.00 94.75 98 ILE A N 1
ATOM 776 C CA . ILE A 1 98 ? 0.749 9.908 -4.661 1.00 94.75 98 ILE A CA 1
ATOM 777 C C . ILE A 1 98 ? 0.319 10.787 -3.484 1.00 94.75 98 ILE A C 1
ATOM 779 O O . ILE A 1 98 ? 0.184 12.003 -3.633 1.00 94.75 98 ILE A O 1
ATOM 783 N N . PHE A 1 99 ? 0.156 10.189 -2.307 1.00 93.31 99 PHE A N 1
ATOM 784 C CA . PHE A 1 99 ? -0.319 10.821 -1.087 1.00 93.31 99 PHE A CA 1
ATOM 785 C C . PHE A 1 99 ? 0.444 10.259 0.118 1.00 93.31 99 PHE A C 1
ATOM 787 O O . PHE A 1 99 ? 0.741 9.067 0.162 1.00 93.31 99 PHE A O 1
ATOM 794 N N . ASP A 1 100 ? 0.785 11.124 1.066 1.00 89.69 100 ASP A N 1
ATOM 795 C CA . ASP A 1 100 ? 1.380 10.775 2.350 1.00 89.69 100 ASP A CA 1
ATOM 796 C C . ASP A 1 100 ? 0.266 10.702 3.394 1.00 89.69 100 ASP A C 1
ATOM 798 O O . ASP A 1 100 ? -0.343 11.717 3.726 1.00 89.69 100 ASP A O 1
ATOM 802 N N . ASN A 1 101 ? -0.026 9.496 3.877 1.00 82.50 101 ASN A N 1
ATOM 803 C CA . ASN A 1 101 ? -1.082 9.257 4.858 1.00 82.50 101 ASN A CA 1
ATOM 804 C C . ASN A 1 101 ? -0.678 9.604 6.298 1.00 82.50 101 ASN A C 1
ATOM 806 O O . ASN A 1 101 ? -1.538 9.583 7.170 1.00 82.50 101 ASN A O 1
ATOM 810 N N . VAL A 1 102 ? 0.598 9.907 6.557 1.00 83.38 102 VAL A N 1
ATOM 811 C CA . VAL A 1 102 ? 1.073 10.350 7.874 1.00 83.38 102 VAL A CA 1
ATOM 812 C C . VAL A 1 102 ? 0.979 11.866 7.958 1.00 83.38 102 VAL A C 1
ATOM 814 O O . VAL A 1 102 ? 0.368 12.409 8.871 1.00 83.38 102 VAL A O 1
ATOM 817 N N . GLU A 1 103 ? 1.534 12.553 6.962 1.00 86.56 103 GLU A N 1
ATOM 818 C CA . GLU A 1 103 ? 1.529 14.018 6.891 1.00 86.56 103 GLU A CA 1
ATOM 819 C C . GLU A 1 103 ? 0.239 14.584 6.263 1.00 86.56 103 GLU A C 1
ATOM 821 O O . GLU A 1 103 ? 0.086 15.798 6.138 1.00 86.56 103 G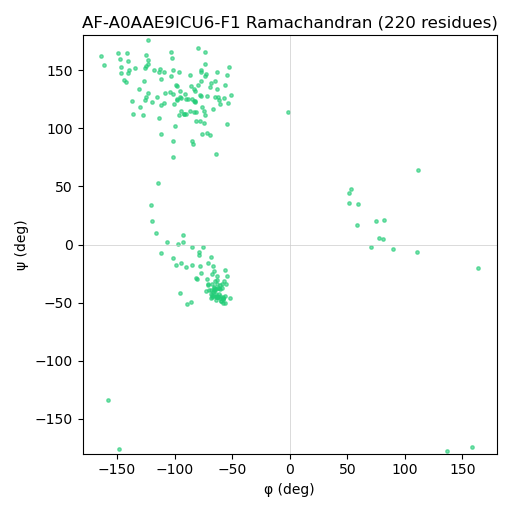LU A O 1
ATOM 826 N N . MET A 1 104 ? -0.680 13.711 5.829 1.00 86.00 104 MET A N 1
ATOM 827 C CA . MET A 1 104 ? -1.967 14.046 5.202 1.00 86.00 104 MET A CA 1
ATOM 828 C C . MET A 1 104 ? -1.839 15.038 4.032 1.00 86.00 104 MET A C 1
ATOM 830 O O . MET A 1 104 ? -2.599 16.003 3.892 1.00 86.00 104 MET A O 1
ATOM 834 N N . GLN A 1 105 ? -0.855 14.809 3.161 1.00 91.12 105 GLN A N 1
ATOM 835 C CA . GLN A 1 105 ? -0.539 15.715 2.055 1.00 91.12 105 GLN A CA 1
ATOM 836 C C . GLN A 1 105 ? -0.171 14.983 0.766 1.00 91.12 105 GLN A C 1
ATOM 838 O O . GLN A 1 105 ? 0.281 13.842 0.760 1.00 91.12 105 GLN A O 1
ATOM 843 N N . VAL A 1 106 ? -0.321 15.671 -0.365 1.00 92.94 106 VAL A N 1
ATOM 844 C CA . VAL A 1 106 ? 0.082 15.144 -1.673 1.00 92.94 106 VAL A CA 1
ATOM 845 C C . VAL A 1 106 ? 1.600 14.954 -1.717 1.00 92.94 106 VAL A C 1
ATOM 847 O O . VAL A 1 106 ? 2.358 15.894 -1.482 1.00 92.94 106 VAL A O 1
ATOM 850 N N . ARG A 1 107 ? 2.043 13.745 -2.081 1.00 90.06 107 ARG A N 1
ATOM 851 C CA . ARG A 1 107 ? 3.467 13.363 -2.173 1.00 90.06 107 ARG A CA 1
ATOM 852 C C . ARG A 1 107 ? 3.972 13.223 -3.615 1.00 90.06 107 ARG A C 1
ATOM 854 O O . ARG A 1 107 ? 5.134 12.903 -3.853 1.00 90.06 107 ARG A O 1
ATOM 861 N N . LEU A 1 108 ? 3.113 13.490 -4.595 1.00 91.31 108 LEU A N 1
ATOM 862 C CA . LEU A 1 108 ? 3.429 13.309 -6.007 1.00 91.31 108 LEU A CA 1
ATOM 863 C C . LEU A 1 108 ? 4.370 14.399 -6.559 1.00 91.31 108 LEU A C 1
ATOM 865 O O . LEU A 1 108 ? 3.976 15.557 -6.729 1.00 91.31 108 LEU A O 1
ATOM 869 N N . ASP A 1 109 ? 5.572 13.983 -6.956 1.00 92.38 109 ASP A N 1
ATOM 870 C CA . ASP A 1 109 ? 6.543 14.767 -7.729 1.00 92.38 109 ASP A CA 1
ATOM 871 C C . ASP A 1 109 ? 6.682 14.167 -9.140 1.00 92.38 109 ASP A C 1
ATOM 873 O O . ASP A 1 109 ? 7.419 13.206 -9.364 1.00 92.38 109 ASP A O 1
ATOM 877 N N . GLU A 1 110 ? 5.936 14.717 -10.100 1.00 93.62 110 GLU A N 1
ATOM 878 C CA . GLU A 1 110 ? 5.842 14.178 -11.466 1.00 93.62 110 GLU A CA 1
ATOM 879 C C . GLU A 1 110 ? 7.193 14.149 -12.187 1.00 93.62 110 GLU A C 1
ATOM 881 O O . GLU A 1 110 ? 7.467 13.214 -12.939 1.00 93.62 110 GLU A O 1
ATOM 886 N N . ALA A 1 111 ? 8.058 15.136 -11.934 1.00 93.88 111 ALA A N 1
ATOM 887 C CA . ALA A 1 111 ? 9.378 15.199 -12.549 1.00 93.88 111 ALA A CA 1
ATOM 888 C C . ALA A 1 111 ? 10.279 14.072 -12.034 1.00 93.88 111 ALA A C 1
ATOM 890 O O . ALA A 1 111 ? 10.944 13.408 -12.830 1.00 93.88 111 ALA A O 1
ATOM 891 N N . LYS A 1 112 ? 10.258 13.803 -10.721 1.00 94.06 112 LYS A N 1
ATOM 892 C CA . LYS A 1 112 ? 10.994 12.669 -10.143 1.00 94.06 112 LYS A CA 1
ATOM 893 C C . LYS A 1 112 ? 10.458 11.327 -10.616 1.00 94.06 112 LYS A C 1
ATOM 895 O O . LYS A 1 112 ? 11.253 10.429 -10.869 1.00 94.06 112 LYS A O 1
ATOM 900 N N . VAL A 1 113 ? 9.141 11.176 -10.751 1.00 94.88 113 VAL A N 1
ATOM 901 C CA . VAL A 1 113 ? 8.561 9.926 -11.266 1.00 94.88 113 VAL A CA 1
ATOM 902 C C . VAL A 1 113 ? 8.942 9.718 -12.734 1.00 94.88 113 VAL A C 1
ATOM 904 O O . VAL A 1 113 ? 9.316 8.611 -13.115 1.00 94.88 113 VAL A O 1
ATOM 907 N N . ALA A 1 114 ? 8.924 10.771 -13.554 1.00 95.19 114 ALA A N 1
ATOM 908 C CA . ALA A 1 114 ? 9.378 10.696 -14.940 1.00 95.19 114 ALA A CA 1
ATOM 909 C C . ALA A 1 114 ? 10.868 10.325 -15.047 1.00 95.19 114 ALA A C 1
ATOM 911 O O . ALA A 1 114 ? 11.226 9.440 -15.823 1.00 95.19 114 ALA A O 1
ATOM 912 N N . ASP A 1 115 ? 11.733 10.953 -14.245 1.00 96.44 115 ASP A N 1
ATOM 913 C CA . ASP A 1 115 ? 13.161 10.615 -14.182 1.00 96.44 115 ASP A CA 1
ATOM 914 C C . ASP A 1 115 ? 13.388 9.169 -13.713 1.00 96.44 115 ASP A C 1
ATOM 916 O O . ASP A 1 115 ? 14.159 8.416 -14.315 1.00 96.44 115 ASP A O 1
ATOM 920 N N . PHE A 1 116 ? 12.636 8.732 -12.701 1.00 95.94 116 PHE A N 1
ATOM 921 C CA . PHE A 1 116 ? 12.641 7.347 -12.247 1.00 95.94 116 PHE A CA 1
ATOM 922 C C . PHE A 1 116 ? 12.270 6.383 -13.379 1.00 95.94 116 PHE A C 1
ATOM 924 O O . PHE A 1 116 ? 13.029 5.456 -13.645 1.00 95.94 116 PHE A O 1
ATOM 931 N N . MET A 1 117 ? 11.170 6.619 -14.102 1.00 96.81 117 MET A N 1
ATOM 932 C CA . MET A 1 117 ? 10.760 5.768 -15.229 1.00 96.81 117 MET A CA 1
ATOM 933 C C . MET A 1 117 ? 11.812 5.719 -16.344 1.00 96.81 117 MET A C 1
ATOM 935 O O . MET A 1 117 ? 12.043 4.655 -16.915 1.00 96.81 117 MET A O 1
ATOM 939 N N . ASN A 1 118 ? 12.481 6.838 -16.630 1.00 97.19 118 ASN A N 1
ATOM 940 C CA . ASN A 1 118 ? 13.523 6.908 -17.658 1.00 97.19 118 ASN A CA 1
ATOM 941 C C . ASN A 1 118 ? 14.809 6.170 -17.260 1.00 97.19 118 ASN A C 1
ATOM 943 O O . ASN A 1 118 ? 15.490 5.604 -18.115 1.00 97.19 118 ASN A O 1
ATOM 947 N N . THR A 1 119 ? 15.154 6.172 -15.972 1.00 97.06 119 THR A N 1
ATOM 948 C CA . THR A 1 119 ? 16.373 5.528 -15.452 1.00 97.06 119 THR A CA 1
ATOM 949 C C . THR A 1 119 ? 16.155 4.068 -15.053 1.00 97.06 119 THR A C 1
ATOM 951 O O . THR A 1 119 ? 17.113 3.295 -14.985 1.00 97.06 119 THR A O 1
ATOM 954 N N . LEU A 1 120 ? 14.904 3.657 -14.831 1.00 97.31 120 LEU A N 1
ATOM 955 C CA . LEU A 1 120 ? 14.530 2.318 -14.387 1.00 97.31 120 LEU A CA 1
ATOM 956 C C . LEU A 1 120 ? 15.042 1.184 -15.296 1.00 97.31 120 LEU A C 1
ATOM 958 O O . LEU A 1 120 ? 15.591 0.229 -14.741 1.00 97.31 120 LEU A O 1
ATOM 962 N N . PRO A 1 121 ? 14.969 1.257 -16.644 1.00 97.81 121 PRO A N 1
ATOM 963 C CA . PRO A 1 121 ? 15.465 0.186 -17.511 1.00 97.81 121 PRO A CA 1
ATOM 964 C C . PRO A 1 121 ? 16.941 -0.161 -17.290 1.00 97.81 121 PRO A C 1
ATOM 966 O O . PRO A 1 121 ? 17.319 -1.325 -17.406 1.00 97.81 121 PRO A O 1
ATOM 969 N N . ALA A 1 122 ? 17.773 0.816 -16.908 1.00 97.06 122 ALA A N 1
ATOM 970 C CA . ALA A 1 122 ? 19.194 0.585 -16.650 1.00 97.06 122 ALA A CA 1
ATOM 971 C C . ALA A 1 122 ? 19.430 -0.376 -15.472 1.00 97.06 122 ALA A C 1
ATOM 973 O O . ALA A 1 122 ? 20.420 -1.103 -15.465 1.00 97.06 122 ALA A O 1
ATOM 974 N N . ARG A 1 123 ? 18.499 -0.450 -14.508 1.00 95.94 123 ARG A N 1
ATOM 975 C CA . ARG A 1 123 ? 18.582 -1.402 -13.386 1.00 95.94 123 ARG A CA 1
ATOM 976 C C . ARG A 1 123 ? 18.432 -2.854 -13.841 1.00 95.94 123 ARG A C 1
ATOM 978 O O . ARG A 1 123 ? 18.944 -3.749 -13.183 1.00 95.94 123 ARG A O 1
ATOM 985 N N . PHE A 1 124 ? 17.759 -3.087 -14.966 1.00 97.00 124 PHE A N 1
ATOM 986 C CA . PHE A 1 124 ? 17.499 -4.423 -15.505 1.00 97.00 124 PHE A CA 1
ATOM 987 C C . PHE A 1 124 ? 18.499 -4.842 -16.586 1.00 97.00 124 PHE A C 1
ATOM 989 O O . PHE A 1 124 ? 18.399 -5.956 -17.090 1.00 97.00 124 PHE A O 1
ATOM 996 N N . GLN A 1 125 ? 19.478 -3.997 -16.931 1.00 93.75 125 GLN A N 1
ATOM 997 C CA . GLN A 1 125 ? 20.360 -4.207 -18.083 1.00 93.75 125 GLN A CA 1
ATOM 998 C C . GLN A 1 125 ? 21.095 -5.561 -18.065 1.00 93.75 125 GLN A C 1
ATOM 1000 O O . GLN A 1 125 ? 21.297 -6.155 -19.122 1.00 93.75 125 GLN A O 1
ATOM 1005 N N . GLU A 1 126 ? 21.463 -6.069 -16.885 1.00 94.69 126 GLU A N 1
ATOM 1006 C CA . GLU A 1 126 ? 22.119 -7.379 -16.729 1.00 94.69 126 GLU A CA 1
ATOM 1007 C C . GLU A 1 126 ? 21.150 -8.570 -16.820 1.00 94.69 126 GLU A C 1
ATOM 1009 O O . GLU A 1 126 ? 21.581 -9.699 -17.043 1.00 94.69 126 GLU A O 1
ATOM 1014 N N . LYS A 1 127 ? 19.845 -8.332 -16.646 1.00 95.06 127 LYS A N 1
ATOM 1015 C CA . LYS A 1 127 ? 18.790 -9.356 -16.669 1.00 95.06 127 LYS A CA 1
ATOM 1016 C C . LYS A 1 127 ? 18.142 -9.476 -18.048 1.00 95.06 127 LYS A C 1
ATOM 1018 O O . LYS A 1 127 ? 17.895 -10.584 -18.513 1.00 95.06 127 LYS A O 1
ATOM 1023 N N . GLY A 1 128 ? 17.889 -8.347 -18.708 1.00 95.31 128 GLY A N 1
ATOM 1024 C CA . GLY A 1 128 ? 17.276 -8.305 -20.029 1.00 95.31 128 GLY A CA 1
ATOM 1025 C C . GLY A 1 128 ? 16.623 -6.963 -20.347 1.00 95.31 128 GLY A C 1
ATOM 1026 O O . GLY A 1 128 ? 16.725 -5.988 -19.606 1.00 95.31 128 GLY A O 1
ATOM 1027 N N . THR A 1 129 ? 15.948 -6.902 -21.492 1.00 97.69 129 THR A N 1
ATOM 1028 C CA . THR A 1 129 ? 15.203 -5.707 -21.907 1.00 97.69 129 THR A CA 1
ATOM 1029 C C . THR A 1 129 ? 13.860 -5.638 -21.193 1.00 97.69 129 THR A C 1
ATOM 1031 O O . THR A 1 129 ? 13.157 -6.639 -21.097 1.00 97.69 129 THR A O 1
ATOM 1034 N N . VAL A 1 130 ? 13.490 -4.445 -20.731 1.00 98.38 130 VAL A N 1
ATOM 1035 C CA . VAL A 1 130 ? 12.197 -4.199 -20.089 1.00 98.38 130 VAL A CA 1
ATOM 1036 C C . VAL A 1 130 ? 11.445 -3.061 -20.763 1.00 98.38 130 VAL A C 1
ATOM 1038 O O . VAL A 1 130 ? 12.059 -2.138 -21.306 1.00 98.38 130 VAL A O 1
ATOM 1041 N N . HIS A 1 131 ? 10.119 -3.105 -20.685 1.00 97.81 131 HIS A N 1
ATOM 1042 C CA . HIS A 1 131 ? 9.236 -2.025 -21.117 1.00 97.81 131 HIS A CA 1
ATOM 1043 C C . HIS A 1 131 ? 8.554 -1.401 -19.902 1.00 97.81 131 HIS A C 1
ATOM 1045 O O . HIS A 1 131 ? 7.852 -2.084 -19.164 1.00 97.81 131 HIS A O 1
ATOM 1051 N N . VAL A 1 132 ? 8.783 -0.103 -19.691 1.00 98.12 132 VAL A N 1
ATOM 1052 C CA . VAL A 1 132 ? 8.237 0.656 -18.559 1.00 98.12 132 VAL A CA 1
ATOM 1053 C C . VAL A 1 132 ? 7.030 1.453 -19.037 1.00 98.12 132 VAL A C 1
ATOM 1055 O O . VAL A 1 132 ? 7.151 2.267 -19.954 1.00 98.12 132 VAL A O 1
ATOM 1058 N N . LEU A 1 133 ? 5.871 1.206 -18.432 1.00 95.88 133 LEU A N 1
ATOM 1059 C CA . LEU A 1 133 ? 4.588 1.759 -18.853 1.00 95.88 133 LEU A CA 1
ATOM 1060 C C . LEU A 1 133 ? 3.801 2.231 -17.623 1.00 95.88 133 LEU A C 1
ATOM 1062 O O . LEU A 1 133 ? 3.367 1.404 -16.822 1.00 95.88 133 LEU A O 1
ATOM 1066 N N . PRO A 1 134 ? 3.570 3.539 -17.437 1.00 96.88 134 PRO A N 1
ATOM 1067 C CA . PRO A 1 134 ? 2.640 3.975 -16.408 1.00 96.88 134 PRO A CA 1
ATOM 1068 C C . PRO A 1 134 ? 1.214 3.575 -16.819 1.00 96.88 134 PRO A C 1
ATOM 1070 O O . PRO A 1 134 ? 0.818 3.763 -17.972 1.00 96.88 134 PRO A O 1
ATOM 1073 N N . ARG A 1 135 ? 0.420 3.028 -15.887 1.00 95.94 135 ARG A N 1
ATOM 1074 C CA . ARG A 1 135 ? -0.974 2.611 -16.172 1.00 95.94 135 ARG A CA 1
ATOM 1075 C C . ARG A 1 135 ? -1.899 3.787 -16.488 1.00 95.94 135 ARG A C 1
ATOM 1077 O O . ARG A 1 135 ? -2.977 3.617 -17.053 1.00 95.94 135 ARG A O 1
ATOM 1084 N N . GLU A 1 136 ? -1.481 4.981 -16.103 1.00 96.19 136 GLU A N 1
ATOM 1085 C CA . GLU A 1 136 ? -2.181 6.239 -16.306 1.00 96.19 136 GLU A CA 1
ATOM 1086 C C . GLU A 1 136 ? -1.170 7.371 -16.495 1.00 96.19 136 GLU A C 1
ATOM 1088 O O . GLU A 1 136 ? -0.014 7.266 -16.081 1.00 96.19 136 GLU A O 1
ATOM 1093 N N . ASP A 1 137 ? -1.609 8.470 -17.097 1.00 96.12 137 ASP A N 1
ATOM 1094 C CA . ASP A 1 137 ? -0.788 9.668 -17.227 1.00 96.12 137 ASP A CA 1
ATOM 1095 C C . ASP A 1 137 ? -0.636 10.437 -15.898 1.00 96.12 137 ASP A C 1
ATOM 1097 O O . ASP A 1 137 ? -1.377 10.245 -14.930 1.00 96.12 137 ASP A O 1
ATOM 1101 N N . ALA A 1 138 ? 0.336 11.352 -15.877 1.00 95.56 138 ALA A N 1
ATOM 1102 C CA . ALA A 1 138 ? 0.640 12.190 -14.720 1.00 95.56 138 ALA A CA 1
ATOM 1103 C C . ALA A 1 138 ? -0.554 13.047 -14.263 1.00 95.56 138 ALA A C 1
ATOM 1105 O O . ALA A 1 138 ? -0.744 13.257 -13.066 1.00 95.56 138 ALA A O 1
ATOM 1106 N N . ALA A 1 139 ? -1.394 13.506 -15.199 1.00 96.00 139 ALA A N 1
ATOM 1107 C CA . ALA A 1 139 ? -2.548 14.339 -14.879 1.00 96.00 139 ALA A CA 1
ATOM 1108 C C . ALA A 1 139 ? -3.616 13.549 -14.107 1.00 96.00 139 ALA A C 1
ATOM 1110 O O . ALA A 1 139 ? -4.195 14.066 -13.151 1.00 96.00 139 ALA A O 1
ATOM 1111 N N . ARG A 1 140 ? -3.849 12.281 -14.469 1.00 96.19 140 ARG A N 1
ATOM 1112 C CA . ARG A 1 140 ? -4.733 11.372 -13.725 1.00 96.19 140 ARG A CA 1
ATOM 1113 C C . ARG A 1 140 ? -4.169 11.024 -12.353 1.00 96.19 140 ARG A C 1
ATOM 1115 O O . ARG A 1 140 ? -4.914 11.089 -11.376 1.00 96.19 140 ARG A O 1
ATOM 1122 N N . ALA A 1 141 ? -2.872 10.730 -12.262 1.00 96.19 141 ALA A N 1
ATOM 1123 C CA . ALA A 1 141 ? -2.208 10.480 -10.983 1.00 96.19 141 ALA A CA 1
ATOM 1124 C C . ALA A 1 141 ? -2.340 11.686 -10.034 1.00 96.19 141 ALA A C 1
ATOM 1126 O O . ALA A 1 141 ? -2.732 11.529 -8.876 1.00 96.19 141 ALA A O 1
ATOM 1127 N N . ARG A 1 142 ? -2.116 12.906 -10.548 1.00 95.81 142 ARG A N 1
ATOM 1128 C CA . ARG A 1 142 ? -2.330 14.162 -9.814 1.00 95.81 142 ARG A CA 1
ATOM 1129 C C . ARG A 1 142 ? -3.775 14.319 -9.371 1.00 95.81 142 ARG A C 1
ATOM 1131 O O . ARG A 1 142 ? -4.017 14.591 -8.203 1.00 95.81 142 ARG A O 1
ATOM 1138 N N . ALA A 1 143 ? -4.735 14.111 -10.270 1.00 95.56 143 ALA A N 1
ATOM 1139 C CA . ALA A 1 143 ? -6.150 14.234 -9.938 1.00 95.56 143 ALA A CA 1
ATOM 1140 C C . ALA A 1 143 ? -6.571 13.277 -8.808 1.00 95.56 143 ALA A C 1
ATOM 1142 O O . ALA A 1 143 ? -7.355 13.669 -7.945 1.00 95.56 143 ALA A O 1
ATOM 1143 N N . LYS A 1 144 ? -6.031 12.050 -8.767 1.00 95.38 144 LYS A N 1
ATOM 1144 C CA . LYS A 1 144 ? -6.253 11.128 -7.641 1.00 95.38 144 LYS A CA 1
ATOM 1145 C C . LYS A 1 144 ? -5.623 11.633 -6.349 1.00 95.38 144 LYS A C 1
ATOM 1147 O O . LYS A 1 144 ? -6.285 11.594 -5.319 1.00 95.38 144 LYS A O 1
ATOM 1152 N N . ALA A 1 145 ? -4.392 12.138 -6.406 1.00 95.25 145 ALA A N 1
ATOM 1153 C CA . ALA A 1 145 ? -3.711 12.698 -5.242 1.00 95.25 145 ALA A CA 1
ATOM 1154 C C . ALA A 1 145 ? -4.509 13.857 -4.624 1.00 95.25 145 ALA A C 1
ATOM 1156 O O . ALA A 1 145 ? -4.749 13.876 -3.420 1.00 95.25 145 ALA A O 1
ATOM 1157 N N . GLU A 1 146 ? -4.983 14.782 -5.462 1.00 95.06 146 GLU A N 1
ATOM 1158 C CA . GLU A 1 146 ? -5.819 15.907 -5.032 1.00 95.06 146 GLU A CA 1
ATOM 1159 C C . GLU A 1 146 ? -7.179 15.437 -4.508 1.00 95.06 146 GLU A C 1
ATOM 1161 O O . GLU A 1 146 ? -7.687 15.985 -3.535 1.00 95.06 146 GLU A O 1
ATOM 1166 N N . LYS A 1 147 ? -7.768 14.394 -5.107 1.00 94.06 147 LYS A N 1
ATOM 1167 C CA . LYS A 1 147 ? -9.012 13.798 -4.605 1.00 94.06 147 LYS A CA 1
ATOM 1168 C C . LYS A 1 147 ? -8.821 13.177 -3.219 1.00 94.06 147 LYS A C 1
ATOM 1170 O O . LYS A 1 147 ? -9.691 13.354 -2.373 1.00 94.06 147 LYS A O 1
ATOM 1175 N N . LEU A 1 148 ? -7.712 12.470 -2.991 1.00 92.12 148 LEU A N 1
ATOM 1176 C CA . LEU A 1 148 ? -7.365 11.922 -1.677 1.00 92.12 148 LEU A CA 1
ATOM 1177 C C . LEU A 1 148 ? -7.160 13.045 -0.665 1.00 92.12 148 LEU A C 1
ATOM 1179 O O . LEU A 1 148 ? -7.748 12.987 0.405 1.00 92.12 148 LEU A O 1
ATOM 1183 N N . LYS A 1 149 ? -6.437 14.106 -1.038 1.00 92.25 149 LYS A N 1
ATOM 1184 C CA . LYS A 1 149 ? -6.267 15.274 -0.175 1.00 92.25 149 LYS A CA 1
ATOM 1185 C C . LYS A 1 149 ? -7.591 15.957 0.164 1.00 92.25 149 LYS A C 1
ATOM 1187 O O . LYS A 1 149 ? -7.845 16.259 1.321 1.00 92.25 149 LYS A O 1
ATOM 1192 N N . ALA A 1 150 ? -8.453 16.179 -0.824 1.00 91.31 150 ALA A N 1
ATOM 1193 C CA . ALA A 1 150 ? -9.765 16.770 -0.589 1.00 91.31 150 ALA A CA 1
ATOM 1194 C C . ALA A 1 150 ? -10.629 15.884 0.322 1.00 91.31 150 ALA A C 1
ATOM 1196 O O . ALA A 1 150 ? -11.348 16.400 1.173 1.00 91.31 150 ALA A O 1
ATOM 1197 N N . PHE A 1 151 ? -10.537 14.559 0.164 1.00 87.75 151 PHE A N 1
ATOM 1198 C CA . PHE A 1 151 ? -11.194 13.608 1.053 1.00 87.75 151 PHE A CA 1
ATOM 1199 C C . PHE A 1 151 ? -10.637 13.691 2.476 1.00 87.75 151 PHE A C 1
ATOM 1201 O O . PHE A 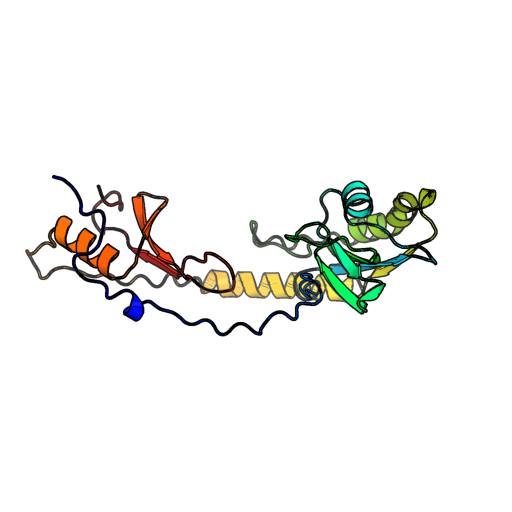1 151 ? -11.426 13.807 3.400 1.00 87.75 151 PHE A O 1
ATOM 1208 N N . THR A 1 152 ? -9.315 13.702 2.673 1.00 84.50 152 THR A N 1
ATOM 1209 C CA . THR A 1 152 ? -8.723 13.813 4.017 1.00 84.50 152 THR A CA 1
ATOM 1210 C C . THR A 1 152 ? -8.965 15.172 4.659 1.00 84.50 152 THR A C 1
ATOM 1212 O O . THR A 1 152 ? -9.161 15.230 5.862 1.00 84.50 152 THR A O 1
ATOM 1215 N N . ASP A 1 153 ? -9.000 16.259 3.887 1.00 85.44 153 ASP A N 1
ATOM 1216 C CA . ASP A 1 153 ? -9.347 17.584 4.410 1.00 85.44 153 ASP A CA 1
ATOM 1217 C C . ASP A 1 153 ? -10.817 17.600 4.877 1.00 85.44 153 ASP A C 1
ATOM 1219 O O . ASP A 1 153 ? -11.124 18.119 5.945 1.00 85.44 153 ASP A O 1
ATOM 1223 N N . GLN A 1 154 ? -11.722 16.961 4.125 1.00 80.88 154 GLN A N 1
ATOM 1224 C CA . GLN A 1 154 ? -13.135 16.836 4.492 1.00 80.88 154 GLN A CA 1
ATOM 1225 C C . GLN A 1 154 ? -13.379 15.858 5.652 1.00 80.88 154 GLN A C 1
ATOM 1227 O O . GLN A 1 154 ? -14.240 16.110 6.491 1.00 80.88 154 GLN A O 1
ATOM 1232 N N . GLU A 1 155 ? -12.684 14.723 5.686 1.00 71.56 155 GLU A N 1
ATOM 1233 C CA . GLU A 1 155 ? -12.840 13.716 6.737 1.00 71.56 155 GLU A CA 1
ATOM 1234 C C . GLU A 1 155 ? -12.061 14.073 8.001 1.00 71.56 155 GLU A C 1
ATOM 1236 O O . GLU A 1 155 ? -12.532 13.765 9.083 1.00 71.56 155 GLU A O 1
ATOM 1241 N N . GLY A 1 156 ? -10.950 14.806 7.917 1.00 62.78 156 GLY A N 1
ATOM 1242 C CA . GLY A 1 156 ? -10.289 15.396 9.085 1.00 62.78 156 GLY A CA 1
ATOM 1243 C C . GLY A 1 156 ? -11.184 16.420 9.793 1.00 62.78 156 GLY A C 1
ATOM 1244 O O . GLY A 1 156 ? -11.164 16.530 11.015 1.00 62.78 156 GLY A O 1
ATOM 1245 N N . GLU A 1 157 ? -12.063 17.106 9.055 1.00 56.84 157 GLU A N 1
ATOM 1246 C CA . GLU A 1 157 ? -13.154 17.902 9.643 1.00 56.84 157 GLU A CA 1
ATOM 1247 C C . GLU A 1 157 ? -14.271 17.037 10.270 1.00 56.84 157 GLU A C 1
ATOM 1249 O O . GLU A 1 157 ? -15.089 17.547 11.041 1.00 56.84 157 GLU A O 1
ATOM 1254 N N . ARG A 1 158 ? -14.318 15.737 9.949 1.00 52.78 158 ARG A N 1
ATOM 1255 C CA . ARG A 1 158 ? -15.322 14.748 10.384 1.00 52.78 158 ARG A CA 1
ATOM 1256 C C . ARG A 1 158 ? -14.752 13.622 11.239 1.00 52.78 158 ARG A C 1
ATOM 1258 O O . ARG A 1 158 ? -15.495 12.677 11.513 1.00 52.78 158 ARG A O 1
ATOM 1265 N N . GLU A 1 159 ? -13.497 13.711 11.688 1.00 54.44 159 GLU A N 1
ATOM 1266 C CA . GLU A 1 159 ? -12.941 12.852 12.735 1.00 54.44 159 GLU A CA 1
ATOM 1267 C C . GLU A 1 159 ? -13.712 13.141 14.026 1.00 54.44 159 GLU A C 1
ATOM 1269 O O . GLU A 1 159 ? -13.324 13.882 14.928 1.00 54.44 159 GLU A O 1
ATOM 1274 N N . HIS A 1 160 ? -14.908 12.580 14.081 1.00 56.47 160 HIS A N 1
ATOM 1275 C CA . HIS A 1 160 ? -15.745 12.543 15.243 1.00 56.47 160 HIS A CA 1
ATOM 1276 C C . HIS A 1 160 ? -15.257 11.337 16.019 1.00 56.47 160 HIS A C 1
ATOM 1278 O O . HIS A 1 160 ? -15.743 10.225 15.823 1.00 56.47 160 HIS A O 1
ATOM 1284 N N . ALA A 1 161 ? -14.278 11.550 16.898 1.00 66.00 161 ALA A N 1
ATOM 1285 C CA . ALA A 1 161 ? -14.055 10.614 17.985 1.00 66.00 161 ALA A CA 1
ATOM 1286 C C . ALA A 1 161 ? -15.393 10.473 18.727 1.00 66.00 161 ALA A C 1
ATOM 1288 O O . ALA A 1 161 ? -15.844 11.392 19.420 1.00 66.00 161 ALA A O 1
ATOM 1289 N N . VAL A 1 162 ? -16.087 9.356 18.507 1.00 72.25 162 VAL A N 1
ATOM 1290 C CA . VAL A 1 162 ? -17.345 9.073 19.192 1.00 72.25 162 VAL A CA 1
ATOM 1291 C C . VAL A 1 162 ? -16.982 8.636 20.600 1.00 72.25 162 VAL A C 1
ATOM 1293 O O . VAL A 1 162 ? -16.672 7.477 20.850 1.00 72.25 162 VAL A O 1
ATOM 1296 N N . MET A 1 163 ? -17.000 9.590 21.526 1.00 81.56 163 MET A N 1
ATOM 1297 C CA . MET A 1 163 ? -16.780 9.315 22.937 1.00 81.56 163 MET A CA 1
ATOM 1298 C C . MET A 1 163 ? -18.120 9.060 23.619 1.00 81.56 163 MET A C 1
ATOM 1300 O O . MET A 1 163 ? -18.942 9.964 23.780 1.00 81.56 163 MET A O 1
ATOM 1304 N N . LEU A 1 164 ? -18.328 7.818 24.042 1.00 85.81 164 LEU A N 1
ATOM 1305 C CA . LEU A 1 164 ? -19.402 7.467 24.960 1.00 85.81 164 LEU A CA 1
ATOM 1306 C C . LEU A 1 164 ? -18.838 7.463 26.376 1.00 85.81 164 LEU A C 1
ATOM 1308 O O . LEU A 1 164 ? -17.835 6.809 26.650 1.00 85.81 164 LEU A O 1
ATOM 1312 N N . ARG A 1 165 ? -19.487 8.196 27.280 1.00 88.25 165 ARG A N 1
ATOM 1313 C CA . ARG A 1 165 ? -19.094 8.250 28.686 1.00 88.25 165 ARG A CA 1
ATOM 1314 C C . ARG A 1 165 ? -20.121 7.528 29.537 1.00 88.25 165 ARG A C 1
ATOM 1316 O O . ARG A 1 165 ? -21.290 7.906 29.550 1.00 88.25 165 ARG A O 1
ATOM 1323 N N . LEU A 1 166 ? -19.663 6.517 30.266 1.00 89.75 166 LEU A N 1
ATOM 1324 C CA . LEU A 1 166 ? -20.446 5.891 31.319 1.00 89.75 166 LEU A CA 1
ATOM 1325 C C . LEU A 1 166 ? -20.129 6.589 32.645 1.00 89.75 166 LEU A C 1
ATOM 1327 O O . LEU A 1 166 ? -19.011 6.501 33.150 1.00 89.75 166 LEU A O 1
ATOM 1331 N N . GLU A 1 167 ? -21.108 7.297 33.199 1.00 90.88 167 GLU A N 1
ATOM 1332 C CA . GLU A 1 167 ? -20.992 7.949 34.505 1.00 90.88 167 GLU A CA 1
ATOM 1333 C C . GLU A 1 167 ? -21.734 7.130 35.562 1.00 90.88 167 GLU A C 1
ATOM 1335 O O . GLU A 1 167 ? -22.739 6.482 35.270 1.00 90.88 167 GLU A O 1
ATOM 1340 N N . ALA A 1 168 ? -21.206 7.104 36.785 1.00 89.88 168 ALA A N 1
ATOM 1341 C CA . ALA A 1 168 ? -21.941 6.560 37.919 1.00 89.88 168 ALA A CA 1
ATOM 1342 C C . ALA A 1 168 ? -23.042 7.546 38.331 1.00 89.88 168 ALA A C 1
ATOM 1344 O O . ALA A 1 168 ? -22.913 8.756 38.120 1.00 89.88 168 ALA A O 1
ATOM 1345 N N . ASP A 1 169 ? -24.097 7.038 38.966 1.00 93.12 169 ASP A N 1
ATOM 1346 C CA . ASP A 1 169 ? -25.113 7.891 39.579 1.00 93.12 169 ASP A CA 1
ATOM 1347 C C . ASP A 1 169 ? -24.478 8.910 40.535 1.00 93.12 169 ASP A C 1
ATOM 1349 O O . ASP A 1 169 ? -23.418 8.686 41.127 1.00 93.12 169 ASP A O 1
ATOM 1353 N N . GLN A 1 170 ? -25.149 10.047 40.717 1.00 92.56 170 GLN A N 1
ATOM 1354 C CA . GLN A 1 170 ? -24.618 11.142 41.519 1.00 92.56 170 GLN A CA 1
ATOM 1355 C C . GLN A 1 170 ? -24.214 10.678 42.932 1.00 92.56 170 GLN A C 1
ATOM 1357 O O . GLN A 1 170 ? -25.035 10.196 43.712 1.00 92.56 170 GLN A O 1
ATOM 1362 N N . GLY A 1 171 ? -22.938 10.882 43.274 1.00 92.06 171 GLY A N 1
ATOM 1363 C CA . GLY A 1 171 ? -22.370 10.506 44.572 1.00 92.06 171 GLY A CA 1
ATOM 1364 C C . GLY A 1 171 ? -21.984 9.029 44.705 1.00 92.06 171 GLY A C 1
ATOM 1365 O O . GLY A 1 171 ? -21.585 8.622 45.794 1.00 92.06 171 GLY A O 1
ATOM 1366 N N . GLN A 1 172 ? -22.090 8.242 43.633 1.00 92.62 172 GLN A N 1
ATOM 1367 C CA . GLN A 1 172 ? -21.624 6.858 43.555 1.00 92.62 172 GLN A CA 1
ATOM 1368 C C . GLN A 1 172 ? -20.315 6.758 42.762 1.00 92.62 172 GLN A C 1
ATOM 1370 O O . GLN A 1 172 ? -19.914 7.681 42.051 1.00 92.62 172 GLN A O 1
ATOM 1375 N N . SER A 1 173 ? -19.648 5.613 42.881 1.00 90.19 173 SER A N 1
ATOM 1376 C CA . SER A 1 173 ? -18.453 5.268 42.111 1.00 90.19 173 SER A CA 1
ATOM 1377 C C . SER A 1 173 ? -18.502 3.804 41.701 1.00 90.19 173 SER A C 1
ATOM 1379 O O . SER A 1 173 ? -18.976 2.966 42.468 1.00 90.19 173 SER A O 1
ATOM 1381 N N . TYR A 1 174 ? -17.945 3.486 40.540 1.00 91.06 174 TYR A N 1
ATOM 1382 C CA . TYR A 1 174 ? -17.703 2.101 40.157 1.00 91.06 174 TYR A CA 1
ATOM 1383 C C . TYR A 1 174 ? -16.524 1.513 40.942 1.00 91.06 174 TYR A C 1
ATOM 1385 O O . TYR A 1 174 ? -15.552 2.207 41.247 1.00 91.06 174 TYR A O 1
ATOM 1393 N N . CYS A 1 175 ? -16.606 0.224 41.264 1.00 89.50 175 CYS A N 1
ATOM 1394 C CA . CYS A 1 175 ? -15.485 -0.526 41.812 1.00 89.50 175 CYS A CA 1
ATOM 1395 C C . CYS A 1 175 ? -14.515 -0.880 40.676 1.00 89.50 175 CYS A C 1
ATOM 1397 O O . CYS A 1 175 ? -14.925 -1.451 39.669 1.00 89.50 175 CYS A O 1
ATOM 1399 N N . GLY A 1 176 ? -13.226 -0.565 40.836 1.00 87.50 176 GLY A N 1
ATOM 1400 C CA . GLY A 1 176 ? -12.222 -0.824 39.796 1.00 87.50 176 GLY A CA 1
ATOM 1401 C C . GLY A 1 176 ? -12.069 -2.309 39.450 1.00 87.50 176 GLY A C 1
ATOM 1402 O O . GLY A 1 176 ? -11.933 -2.644 38.279 1.00 87.50 176 GLY A O 1
ATOM 1403 N N . ALA A 1 177 ? -12.160 -3.197 40.447 1.00 89.12 177 ALA A N 1
ATOM 1404 C CA . ALA A 1 177 ? -12.095 -4.642 40.223 1.00 89.12 177 ALA A CA 1
ATOM 1405 C C . ALA A 1 177 ? -13.275 -5.147 39.377 1.00 89.12 177 ALA A C 1
ATOM 1407 O O . ALA A 1 177 ? -13.076 -5.982 38.501 1.00 89.12 177 ALA A O 1
ATOM 1408 N N . ASP A 1 178 ? -14.471 -4.595 39.597 1.00 91.31 178 ASP A N 1
ATOM 1409 C CA . ASP A 1 178 ? -15.667 -4.962 38.836 1.00 91.31 178 ASP A CA 1
ATOM 1410 C C . ASP A 1 178 ? -15.564 -4.453 37.391 1.00 91.31 178 ASP A C 1
ATOM 1412 O O . ASP A 1 178 ? -15.930 -5.163 36.462 1.00 91.31 178 ASP A O 1
ATOM 1416 N N . ILE A 1 179 ? -15.016 -3.247 37.179 1.00 91.12 179 ILE A N 1
ATOM 1417 C CA . ILE A 1 179 ? -14.745 -2.740 35.824 1.00 91.12 179 ILE A CA 1
ATOM 1418 C C . ILE A 1 179 ? -13.780 -3.676 35.099 1.00 91.12 179 ILE A C 1
ATOM 1420 O O . ILE A 1 179 ? -14.051 -4.067 33.968 1.00 91.12 179 ILE A O 1
ATOM 1424 N N . TRP A 1 180 ? -12.676 -4.047 35.750 1.00 92.19 180 TRP A N 1
ATOM 1425 C CA . TRP A 1 180 ? -11.675 -4.938 35.171 1.00 92.19 180 TRP A CA 1
ATOM 1426 C C . TRP A 1 180 ? -12.289 -6.282 34.762 1.00 92.19 180 TRP A C 1
ATOM 1428 O O . TRP A 1 180 ? -12.091 -6.740 33.639 1.00 92.19 180 TRP A O 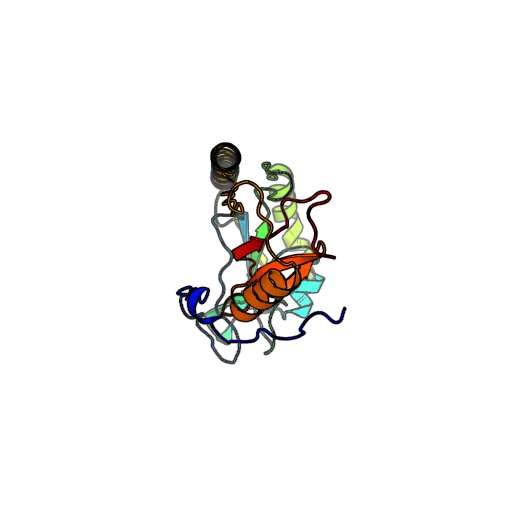1
ATOM 1438 N N . ASP A 1 181 ? -13.086 -6.880 35.649 1.00 92.88 181 ASP A N 1
ATOM 1439 C CA . ASP A 1 181 ? -13.790 -8.135 35.390 1.00 92.88 181 ASP A CA 1
ATOM 1440 C C . ASP A 1 181 ? -14.755 -8.032 34.200 1.00 92.88 181 ASP A C 1
ATOM 1442 O O . ASP A 1 181 ? -14.755 -8.897 33.322 1.00 92.88 181 ASP A O 1
ATOM 1446 N N . VAL A 1 182 ? -15.528 -6.945 34.118 1.00 93.19 182 VAL A N 1
ATOM 1447 C CA . VAL A 1 182 ? -16.467 -6.704 33.013 1.00 93.19 182 VAL A CA 1
ATOM 1448 C C . VAL A 1 182 ? -15.737 -6.539 31.680 1.00 93.19 182 VAL A C 1
ATOM 1450 O O . VAL A 1 182 ? -16.159 -7.138 30.691 1.00 93.19 182 VAL A O 1
ATOM 1453 N N . MET A 1 183 ? -14.644 -5.769 31.632 1.00 93.94 183 MET A N 1
ATOM 1454 C CA . MET A 1 183 ? -13.888 -5.562 30.387 1.00 93.94 183 MET A CA 1
ATOM 1455 C C . MET A 1 183 ? -13.316 -6.881 29.860 1.00 93.94 183 MET A C 1
ATOM 1457 O O . MET A 1 183 ? -13.479 -7.197 28.681 1.00 93.94 183 MET A O 1
ATOM 1461 N N . LEU A 1 184 ? -12.732 -7.697 30.742 1.00 93.00 184 LEU A N 1
ATOM 1462 C CA . LEU A 1 184 ? -12.238 -9.023 30.369 1.00 93.00 184 LEU A CA 1
ATOM 1463 C C . LEU A 1 184 ? -13.369 -9.975 29.960 1.00 93.00 184 LEU A C 1
ATOM 1465 O O . LEU A 1 184 ? -13.205 -10.749 29.020 1.00 93.00 184 LEU A O 1
ATOM 1469 N N . SER A 1 185 ? -14.527 -9.907 30.623 1.00 94.19 185 SER A N 1
ATOM 1470 C CA . SER A 1 185 ? -15.696 -10.737 30.290 1.00 94.19 185 SER A CA 1
ATOM 1471 C C . SER A 1 185 ? -16.257 -10.420 28.898 1.00 94.19 185 SER A C 1
ATOM 1473 O O . SER A 1 185 ? -16.757 -11.304 28.201 1.00 94.19 185 SER A O 1
ATOM 1475 N N . LEU A 1 186 ? -16.134 -9.164 28.458 1.00 92.25 186 LEU A N 1
ATOM 1476 C CA . LEU A 1 186 ? -16.454 -8.718 27.098 1.00 92.25 186 LEU A CA 1
ATOM 1477 C C . LEU A 1 186 ? -15.398 -9.131 26.059 1.00 92.25 186 LEU A C 1
ATOM 1479 O O . LEU A 1 186 ? -15.588 -8.869 24.873 1.00 92.25 186 LEU A O 1
ATOM 1483 N N . GLY A 1 187 ? -14.310 -9.782 26.477 1.00 90.88 187 GLY A N 1
ATOM 1484 C CA . GLY A 1 187 ? -13.210 -10.179 25.601 1.00 90.88 187 GLY A CA 1
ATOM 1485 C C . GLY A 1 187 ? -12.308 -9.019 25.182 1.00 90.88 187 GLY A C 1
ATOM 1486 O O . GLY A 1 187 ? -11.635 -9.129 24.163 1.00 90.88 187 GLY A O 1
ATOM 1487 N N . MET A 1 188 ? -12.309 -7.905 25.920 1.00 92.56 188 MET A N 1
ATOM 1488 C CA . MET A 1 188 ? -11.356 -6.821 25.686 1.00 92.56 188 MET A CA 1
ATOM 1489 C C . MET A 1 188 ? -9.986 -7.180 26.256 1.00 92.56 188 MET A C 1
ATOM 1491 O O . MET A 1 188 ? -9.880 -7.843 27.291 1.00 92.56 188 MET A O 1
ATOM 1495 N N . GLU A 1 189 ? -8.936 -6.685 25.614 1.00 91.56 189 GLU A N 1
ATOM 1496 C CA . GLU A 1 189 ? -7.559 -6.917 26.033 1.00 91.56 189 GLU A CA 1
ATOM 1497 C C . GLU A 1 189 ? -7.000 -5.666 26.711 1.00 91.56 189 GLU A C 1
ATOM 1499 O O . GLU A 1 189 ? -7.135 -4.554 26.202 1.00 91.56 189 GLU A O 1
ATOM 1504 N N . TRP A 1 190 ? -6.385 -5.838 27.881 1.00 92.31 190 TRP A N 1
ATOM 1505 C CA . TRP A 1 190 ? -5.603 -4.775 28.506 1.00 92.31 190 TRP A CA 1
ATOM 1506 C C . TRP A 1 190 ? -4.241 -4.691 27.816 1.00 92.31 190 TRP A C 1
ATOM 1508 O O . TRP A 1 190 ? -3.566 -5.714 27.671 1.00 92.31 190 TRP A O 1
ATOM 1518 N N . GLY A 1 191 ? -3.845 -3.499 27.377 1.00 89.94 191 GLY A N 1
ATOM 1519 C CA . GLY A 1 191 ? -2.712 -3.366 26.472 1.00 89.94 191 GLY A CA 1
ATOM 1520 C C . GLY A 1 191 ? -2.064 -1.991 26.468 1.00 89.94 191 GLY A C 1
ATOM 1521 O O . GLY A 1 191 ? -1.714 -1.446 27.515 1.00 89.94 191 GLY A O 1
ATOM 1522 N N . ASP A 1 192 ? -1.810 -1.491 25.260 1.00 87.00 192 ASP A N 1
ATOM 1523 C CA . ASP A 1 192 ? -1.068 -0.254 25.044 1.00 87.00 192 ASP A CA 1
ATOM 1524 C C . ASP A 1 192 ? -1.688 0.916 25.822 1.00 87.00 192 ASP A C 1
ATOM 1526 O O . ASP A 1 192 ? -2.891 0.986 26.034 1.00 87.00 192 ASP A O 1
ATOM 1530 N N . MET A 1 193 ? -0.855 1.839 26.296 1.00 89.62 193 MET A N 1
ATOM 1531 C CA . MET A 1 193 ? -1.284 2.967 27.137 1.00 89.62 193 MET A CA 1
ATOM 1532 C C . MET A 1 193 ? -2.004 2.595 28.456 1.00 89.62 193 MET A C 1
ATOM 1534 O O . MET A 1 193 ? -2.628 3.469 29.062 1.00 89.62 193 MET A O 1
ATOM 1538 N N . ASP A 1 194 ? -1.897 1.346 28.928 1.00 92.44 194 ASP A N 1
ATOM 1539 C CA . ASP A 1 194 ? -2.506 0.847 30.172 1.00 92.44 194 ASP A CA 1
ATOM 1540 C C . ASP A 1 194 ? -4.053 0.971 30.191 1.00 92.44 194 ASP A C 1
ATOM 1542 O O . ASP A 1 194 ? -4.681 1.230 31.230 1.00 92.44 194 ASP A O 1
ATOM 1546 N N . ILE A 1 195 ? -4.686 0.785 29.026 1.00 93.38 195 ILE A N 1
ATOM 1547 C CA . ILE A 1 195 ? -6.145 0.820 28.825 1.00 93.38 195 ILE A CA 1
ATOM 1548 C C . ILE A 1 195 ? -6.672 -0.487 28.211 1.00 93.38 195 ILE A C 1
ATOM 1550 O O . ILE A 1 195 ? -5.911 -1.416 27.945 1.00 93.38 195 ILE A O 1
ATOM 1554 N N . PHE A 1 196 ? -7.996 -0.595 28.054 1.00 94.38 196 PHE A N 1
ATOM 1555 C CA . PHE A 1 196 ? -8.635 -1.760 27.436 1.00 94.38 196 PHE A CA 1
ATOM 1556 C C . PHE A 1 196 ? -8.973 -1.496 25.975 1.00 94.38 196 PHE A C 1
ATOM 1558 O O . PHE A 1 196 ? -9.550 -0.460 25.650 1.00 94.38 196 PHE A O 1
ATOM 1565 N N . HIS A 1 197 ? -8.720 -2.484 25.128 1.00 92.81 197 HIS A N 1
ATOM 1566 C CA . HIS A 1 197 ? -8.934 -2.419 23.691 1.00 92.81 197 HIS A CA 1
ATOM 1567 C C . HIS A 1 197 ? -9.869 -3.545 23.256 1.00 92.81 197 HIS A C 1
ATOM 1569 O O . HIS A 1 197 ? -9.692 -4.711 23.617 1.00 92.81 197 HIS A O 1
ATOM 1575 N N . ALA A 1 198 ? -10.893 -3.198 22.485 1.00 90.44 198 ALA A N 1
ATOM 1576 C CA . ALA A 1 198 ? -11.696 -4.180 21.777 1.00 90.44 198 ALA A CA 1
ATOM 1577 C C . ALA A 1 198 ? -11.050 -4.435 20.417 1.00 90.44 198 ALA A C 1
ATOM 1579 O O . ALA A 1 198 ? -10.853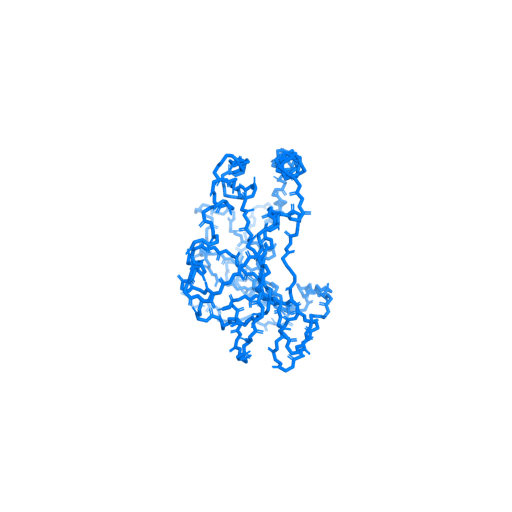 -3.499 19.640 1.00 90.44 198 ALA A O 1
ATOM 1580 N N . HIS A 1 199 ? -10.762 -5.696 20.110 1.00 85.38 199 HIS A N 1
ATOM 1581 C CA . HIS A 1 199 ? -10.114 -6.076 18.862 1.00 85.38 199 HIS A CA 1
ATOM 1582 C C . HIS A 1 199 ? -11.033 -6.877 17.954 1.00 85.38 199 HIS A C 1
ATOM 1584 O O . HIS A 1 199 ? -11.916 -7.623 18.383 1.00 85.38 199 HIS A O 1
ATOM 1590 N N . HIS A 1 200 ? -10.783 -6.747 16.659 1.00 78.38 200 HIS A N 1
ATOM 1591 C CA . HIS A 1 200 ? -11.308 -7.662 15.674 1.00 78.38 200 HIS A CA 1
ATOM 1592 C C . HIS A 1 200 ? -10.433 -8.922 15.613 1.00 78.38 200 HIS A C 1
ATOM 1594 O O . HIS A 1 200 ? -9.293 -8.879 15.154 1.00 78.38 200 HIS A O 1
ATOM 1600 N N . HIS A 1 201 ? -10.990 -10.070 16.000 1.00 68.50 201 HIS A N 1
ATOM 1601 C CA . HIS A 1 201 ? -10.328 -11.372 15.866 1.00 68.50 201 HIS A CA 1
ATOM 1602 C C . HIS A 1 201 ? -10.883 -12.139 14.659 1.00 68.50 201 HIS A C 1
ATOM 1604 O O . HIS A 1 201 ? -11.679 -13.071 14.797 1.00 68.50 201 HIS A O 1
ATOM 1610 N N . GLY A 1 202 ? -10.483 -11.741 13.452 1.00 63.16 202 GLY A N 1
ATOM 1611 C CA . GLY A 1 202 ? -10.953 -12.359 12.212 1.00 63.16 202 GLY A CA 1
ATOM 1612 C C . GLY A 1 202 ? -9.929 -12.344 11.080 1.00 63.16 202 GLY A C 1
ATOM 1613 O O . GLY A 1 202 ? -8.763 -11.993 11.251 1.00 63.16 202 GLY A O 1
ATOM 1614 N N . GLN A 1 203 ? -10.358 -12.826 9.913 1.00 52.62 203 GLN A N 1
ATOM 1615 C CA . GLN A 1 203 ? -9.525 -12.936 8.712 1.00 52.62 203 GLN A CA 1
ATOM 1616 C C . GLN A 1 203 ? -9.274 -11.539 8.133 1.00 52.62 203 GLN A C 1
ATOM 1618 O O . GLN A 1 203 ? -10.103 -11.043 7.392 1.00 52.62 203 GLN A O 1
ATOM 1623 N N . GLY A 1 204 ? -8.149 -10.904 8.445 1.00 52.50 204 GLY A N 1
ATOM 1624 C CA . GLY A 1 204 ? -7.854 -9.564 7.918 1.00 52.50 204 GLY A CA 1
ATOM 1625 C C . GLY A 1 204 ? -6.750 -8.828 8.662 1.00 52.50 204 GLY A C 1
ATOM 1626 O O . GLY A 1 204 ? -6.106 -7.962 8.084 1.00 52.50 204 GLY A O 1
ATOM 1627 N N . GLY A 1 205 ? -6.469 -9.236 9.898 1.00 54.00 205 GLY A N 1
ATOM 1628 C CA . GLY A 1 205 ? -5.467 -8.599 10.741 1.00 54.00 205 GLY A CA 1
ATOM 1629 C C . GLY A 1 205 ? -5.980 -8.428 12.161 1.00 54.00 205 GLY A C 1
ATOM 1630 O O . GLY A 1 205 ? -7.071 -8.885 12.499 1.00 54.00 205 GLY A O 1
ATOM 1631 N N . TYR A 1 206 ? -5.147 -7.802 12.983 1.00 57.47 206 TYR A N 1
ATOM 1632 C CA . TYR A 1 206 ? -5.465 -7.421 14.350 1.00 57.47 206 TYR A CA 1
ATOM 1633 C C . TYR A 1 206 ? -5.799 -5.930 14.342 1.00 57.47 206 TYR A C 1
ATOM 1635 O O . TYR A 1 206 ? -4.902 -5.098 14.458 1.00 57.47 206 TYR A O 1
ATOM 1643 N N . ASP A 1 207 ? -7.073 -5.609 14.131 1.00 70.88 207 ASP A N 1
ATOM 1644 C CA . ASP A 1 207 ? -7.541 -4.223 14.091 1.00 70.88 207 ASP A CA 1
ATOM 1645 C C . ASP A 1 207 ? -8.207 -3.870 15.426 1.00 70.88 207 ASP A C 1
ATOM 1647 O O . ASP A 1 207 ? -9.067 -4.604 15.922 1.00 70.88 207 ASP A O 1
ATOM 1651 N N . GLU A 1 208 ? -7.802 -2.751 16.026 1.00 81.44 208 GLU A N 1
ATOM 1652 C CA . GLU A 1 208 ? -8.510 -2.164 17.164 1.00 81.44 208 GLU A CA 1
ATOM 1653 C C . GLU A 1 208 ? -9.829 -1.548 16.683 1.00 81.44 208 GLU A C 1
ATOM 1655 O O . GLU A 1 208 ? -9.858 -0.753 15.744 1.00 81.44 208 GLU A O 1
ATOM 1660 N N . LEU A 1 209 ? -10.929 -1.921 17.334 1.00 85.88 209 LEU A N 1
ATOM 1661 C CA . LEU A 1 209 ? -12.257 -1.378 17.069 1.00 85.88 209 LEU A CA 1
ATOM 1662 C C . LEU A 1 209 ? -12.492 -0.092 17.865 1.00 85.88 209 LEU A C 1
ATOM 1664 O O . LEU A 1 209 ? -12.960 0.902 17.315 1.00 85.88 209 LEU A O 1
ATOM 1668 N N . PHE A 1 210 ? -12.209 -0.132 19.168 1.00 89.88 210 PHE A N 1
ATOM 1669 C CA . PHE A 1 210 ? -12.276 1.014 20.071 1.00 89.88 210 PHE A CA 1
ATOM 1670 C C . PHE A 1 210 ? -11.515 0.730 21.369 1.00 89.88 210 PHE A C 1
ATOM 1672 O O . PHE A 1 210 ? -11.299 -0.425 21.746 1.00 89.88 210 PHE A O 1
ATOM 1679 N N . SER A 1 211 ? -11.196 1.806 22.083 1.00 92.44 211 SER A N 1
ATOM 1680 C CA . SER A 1 211 ? -10.521 1.783 23.376 1.00 92.44 211 SER A CA 1
ATOM 1681 C C . SER A 1 211 ? -11.433 2.281 24.502 1.00 92.44 211 SER A C 1
ATOM 1683 O O . SER A 1 211 ? -12.273 3.161 24.299 1.00 92.44 211 SER A O 1
ATOM 1685 N N . VAL A 1 212 ? -11.252 1.746 25.708 1.00 93.56 212 VAL A N 1
ATOM 1686 C CA . VAL A 1 212 ? -11.919 2.186 26.940 1.00 93.56 212 VAL A CA 1
ATOM 1687 C C . VAL A 1 212 ? -10.862 2.632 27.935 1.00 93.56 212 VAL A C 1
ATOM 1689 O O . VAL A 1 212 ? -9.999 1.854 28.330 1.00 93.56 212 VAL A O 1
ATOM 1692 N N . HIS A 1 213 ? -10.975 3.880 28.380 1.00 93.12 213 HIS A N 1
ATOM 1693 C CA . HIS A 1 213 ? -10.086 4.503 29.353 1.00 93.12 213 HIS A CA 1
ATOM 1694 C C . HIS A 1 213 ? -10.897 5.013 30.554 1.00 93.12 213 HIS A C 1
ATOM 1696 O O . HIS A 1 213 ? -12.110 5.232 30.458 1.00 93.12 213 HIS A O 1
ATOM 1702 N N . THR A 1 214 ? -10.255 5.215 31.705 1.00 90.88 214 THR A N 1
ATOM 1703 C CA . THR A 1 214 ? -10.953 5.776 32.872 1.00 90.88 214 THR A CA 1
ATOM 1704 C C . THR A 1 214 ? -11.141 7.288 32.724 1.00 90.88 214 THR A C 1
ATOM 1706 O O . THR A 1 214 ? -10.342 7.987 32.098 1.00 90.88 214 THR A O 1
ATOM 1709 N N . GLY A 1 215 ? -12.212 7.817 33.319 1.00 87.00 215 GLY A N 1
ATOM 1710 C CA . GLY A 1 215 ? -12.440 9.258 33.432 1.00 87.00 215 GLY A CA 1
ATOM 1711 C C . GLY A 1 215 ? -11.629 9.934 34.545 1.00 87.00 215 GLY A C 1
ATOM 1712 O O . GLY A 1 215 ? -11.690 11.157 34.664 1.00 87.00 215 GLY A O 1
ATOM 1713 N N . THR A 1 216 ? -10.916 9.169 35.378 1.00 86.88 216 THR A N 1
ATOM 1714 C CA . THR A 1 216 ? -10.023 9.695 36.422 1.00 86.88 216 THR A CA 1
ATOM 1715 C C . THR A 1 216 ? -8.664 10.051 35.836 1.00 86.88 216 THR A C 1
ATOM 1717 O O . THR A 1 216 ? -8.076 9.231 35.135 1.00 86.88 216 THR A O 1
ATOM 1720 N N . GLU A 1 217 ? -8.123 11.228 36.161 1.00 85.19 217 GLU A N 1
ATOM 1721 C CA . GLU A 1 217 ? -6.749 11.570 35.778 1.00 85.19 217 GLU A CA 1
ATOM 1722 C C . GLU A 1 217 ? -5.760 10.521 36.315 1.00 85.19 217 GLU A C 1
ATOM 1724 O O . GLU A 1 217 ? -5.884 10.114 37.475 1.00 85.19 217 GLU A O 1
ATOM 1729 N N . PRO A 1 218 ? -4.773 10.085 35.514 1.00 86.12 218 PRO A N 1
ATOM 1730 C CA . PRO A 1 218 ? -4.389 10.584 34.180 1.00 86.12 218 PRO A CA 1
ATOM 1731 C C . PRO A 1 218 ? -5.041 9.855 32.983 1.00 86.12 218 PRO A C 1
ATOM 1733 O O . PRO A 1 218 ? -4.663 10.121 31.847 1.00 86.12 218 PRO A O 1
ATOM 1736 N N . GLY A 1 219 ? -6.010 8.965 33.214 1.00 85.62 219 GLY A N 1
ATOM 1737 C CA . GLY A 1 219 ? -6.792 8.303 32.162 1.00 85.62 219 GLY A CA 1
ATOM 1738 C C . GLY A 1 219 ? -6.531 6.805 31.982 1.00 85.62 219 GLY A C 1
ATOM 1739 O O . GLY A 1 219 ? -7.283 6.163 31.260 1.00 85.62 219 GLY A O 1
ATOM 1740 N N . PHE A 1 220 ? -5.546 6.221 32.665 1.00 86.88 220 PHE A N 1
ATOM 1741 C CA . PHE A 1 220 ? -5.251 4.783 32.603 1.00 86.88 220 PHE A CA 1
ATOM 1742 C C . PHE A 1 220 ? -5.767 4.000 33.818 1.00 86.88 220 PHE A C 1
ATOM 1744 O O . PHE A 1 220 ? -6.030 4.578 34.879 1.00 86.88 220 PHE A O 1
ATOM 1751 N N . PHE A 1 221 ? -5.896 2.680 33.670 1.00 85.31 221 PHE A N 1
ATOM 1752 C CA . PHE A 1 221 ? -6.210 1.776 34.778 1.00 85.31 221 PHE A CA 1
ATOM 1753 C C . PHE A 1 221 ? -4.922 1.370 35.506 1.00 85.31 221 PHE A C 1
ATOM 1755 O O . PHE A 1 221 ? -3.917 1.076 34.866 1.00 85.31 221 PHE A O 1
ATOM 1762 N N . GLY A 1 222 ? -4.942 1.359 36.841 1.00 71.81 222 GLY A N 1
ATOM 1763 C CA . GLY A 1 222 ? -3.795 0.996 37.684 1.00 71.81 222 GLY A CA 1
ATOM 1764 C C . GLY A 1 222 ? -4.194 0.302 38.974 1.00 71.81 222 GLY A C 1
ATOM 1765 O O . GLY A 1 222 ? -5.414 0.196 39.241 1.00 71.81 222 GLY A O 1
#

Radius of gyration: 24.39 Å; Cα contacts (8 Å, |Δi|>4): 326; chains: 1; bounding box: 47×41×68 Å